Protein AF-A0A6N2CW99-F1 (afdb_monomer)

Foldseek 3Di:
DDDDDDDDDDDDDDDDDPDPDPDDQPPDDLLVLQLVLQVQWWFKAFLQPRHTDRSSRVSVLLVQFQEEEQADDPLALSSLSSLLSNLVSCVVNVFAAEEEEQLAAQVCQVLQQCLLCVVDDPVRSCVSRVNCQSRVYDCVSNVSNSVSQNDPRHGYGYQFQDPCLLVVCLVQNLVRDDPVSVVSADPDFDLDDDPLLVVQLVVVVVVDDADPDPVSNVSNSSSSSRSQSRGQLRNLVSVLVCCVPDPPRYGYYYYYHLSQQWDPDHNVNSNCVSPVPGRYATEHEDEDDDPVVVVVSSNPTDRRYMYTYTPDDPPVPPPDPPDDPDDD

pLDDT: mean 84.51, std 19.66, range [28.03, 98.88]

Mean predicted aligned error: 9.36 Å

Nearest PDB structures (foldseek):
  2g5g-assembly1_X-2  TM=7.867E-01  e=3.159E-13  Campylobacter jejuni subsp. jejuni NCTC 11168 = ATCC 700819
  6xcs-assembly2_B  TM=5.325E-01  e=4.615E-07  Klebsiella pneumoniae
  2qgm-assembly1_A  TM=4.729E-01  e=2.257E-07  Bacillus cereus ATCC 14579
  3b55-assembly1_A  TM=4.558E-01  e=5.751E-07  Bacillus cereus ATCC 14579
  2ebh-assembly1_X  TM=6.648E-01  e=3.070E-03  Pasteurella multocida

Structure (mmCIF, N/CA/C/O backbone):
data_AF-A0A6N2CW99-F1
#
_entry.id   AF-A0A6N2CW99-F1
#
loop_
_atom_site.group_PDB
_atom_site.id
_atom_site.type_symbol
_atom_site.label_atom_id
_atom_site.label_alt_id
_atom_site.label_comp_id
_atom_site.label_asym_id
_atom_site.label_entity_id
_atom_site.label_seq_id
_atom_site.pdbx_PDB_ins_code
_atom_site.Cartn_x
_atom_site.Cartn_y
_atom_site.Cartn_z
_atom_site.occupancy
_atom_site.B_iso_or_equiv
_atom_site.auth_seq_id
_atom_site.auth_comp_id
_atom_site.auth_asym_id
_atom_site.auth_atom_id
_atom_site.pdbx_PDB_model_num
ATOM 1 N N . MET A 1 1 ? -41.539 -66.692 3.960 1.00 36.72 1 MET A N 1
ATOM 2 C CA . MET A 1 1 ? -40.287 -66.020 3.549 1.00 36.72 1 MET A CA 1
ATOM 3 C C . MET A 1 1 ? -40.628 -64.598 3.137 1.00 36.72 1 MET A C 1
ATOM 5 O O . MET A 1 1 ? -41.473 -64.443 2.271 1.00 36.72 1 MET A O 1
ATOM 9 N N . ALA A 1 2 ? -39.984 -63.628 3.795 1.00 35.50 2 ALA A N 1
ATOM 10 C CA . ALA A 1 2 ? -39.899 -62.192 3.488 1.00 35.50 2 ALA A CA 1
ATOM 11 C C . ALA A 1 2 ? -41.191 -61.336 3.539 1.00 35.50 2 ALA A C 1
ATOM 13 O O . ALA A 1 2 ? -41.834 -61.084 2.526 1.00 35.50 2 ALA A O 1
ATOM 14 N N . LEU A 1 3 ? -41.493 -60.800 4.732 1.00 28.67 3 LEU A N 1
ATOM 15 C CA . LEU A 1 3 ? -42.144 -59.491 4.882 1.00 28.67 3 LEU A CA 1
ATOM 16 C C . LEU A 1 3 ? -41.108 -58.405 4.537 1.00 28.67 3 LEU A C 1
ATOM 18 O O . LEU A 1 3 ? -40.066 -58.346 5.188 1.00 28.67 3 LEU A O 1
ATOM 22 N N . PHE A 1 4 ? -41.396 -57.540 3.565 1.00 32.81 4 PHE A N 1
ATOM 23 C CA . PHE A 1 4 ? -40.652 -56.294 3.356 1.00 32.81 4 PHE A CA 1
ATOM 24 C C . PHE A 1 4 ? -41.374 -55.151 4.074 1.00 32.81 4 PHE A C 1
ATOM 26 O O . PHE A 1 4 ? -42.512 -54.816 3.750 1.00 32.81 4 PHE A O 1
ATOM 33 N N . ALA A 1 5 ? -40.706 -54.580 5.075 1.00 31.97 5 ALA A N 1
ATOM 34 C CA . ALA A 1 5 ? -41.122 -53.372 5.769 1.00 31.97 5 ALA A CA 1
ATOM 35 C C . ALA A 1 5 ? -40.804 -52.144 4.903 1.00 31.97 5 ALA A C 1
ATOM 37 O O . ALA A 1 5 ? -39.658 -51.937 4.506 1.00 31.97 5 ALA A O 1
ATOM 38 N N . VAL A 1 6 ? -41.816 -51.322 4.625 1.00 34.69 6 VAL A N 1
ATOM 39 C CA . VAL A 1 6 ? -41.649 -49.990 4.035 1.00 34.69 6 VAL A CA 1
ATOM 40 C C . VAL A 1 6 ? -41.460 -49.009 5.190 1.00 34.69 6 VAL A C 1
ATOM 42 O O . VAL A 1 6 ? -42.411 -48.682 5.896 1.00 34.69 6 VAL A O 1
ATOM 45 N N . ALA A 1 7 ? -40.219 -48.582 5.419 1.00 36.31 7 ALA A N 1
ATOM 46 C CA . ALA A 1 7 ? -39.900 -47.510 6.353 1.00 36.31 7 ALA A CA 1
ATOM 47 C C . ALA A 1 7 ? -40.143 -46.157 5.665 1.00 36.31 7 ALA A C 1
ATOM 49 O O . ALA A 1 7 ? -39.472 -45.819 4.691 1.00 36.31 7 ALA A O 1
ATOM 50 N N . GLY A 1 8 ? -41.121 -45.396 6.157 1.00 32.44 8 GLY A N 1
ATOM 51 C CA . GLY A 1 8 ? -41.336 -44.009 5.753 1.00 32.44 8 GLY A CA 1
ATOM 52 C C . GLY A 1 8 ? -40.271 -43.101 6.366 1.00 32.44 8 GLY A C 1
ATOM 53 O O . GLY A 1 8 ? -40.161 -43.018 7.588 1.00 32.44 8 GLY A O 1
ATOM 54 N N . LEU A 1 9 ? -39.495 -42.411 5.528 1.00 36.75 9 LEU A N 1
ATOM 55 C CA . LEU A 1 9 ? -38.676 -41.280 5.958 1.00 36.75 9 LEU A CA 1
ATOM 56 C C . LEU A 1 9 ? -39.591 -40.064 6.155 1.00 36.75 9 LEU A C 1
ATOM 58 O O . LEU A 1 9 ? -40.116 -39.509 5.191 1.00 36.75 9 LEU A O 1
ATOM 62 N N . ALA A 1 10 ? -39.767 -39.641 7.406 1.00 38.38 10 ALA A N 1
ATOM 63 C CA . ALA A 1 10 ? -40.295 -38.324 7.725 1.00 38.38 10 ALA A CA 1
ATOM 64 C C . ALA A 1 10 ? -39.179 -37.288 7.516 1.00 38.38 10 ALA A C 1
ATOM 66 O O . ALA A 1 10 ? -38.183 -37.281 8.240 1.00 38.38 10 ALA A O 1
ATOM 67 N N . ALA A 1 11 ? -39.333 -36.427 6.512 1.00 39.28 11 ALA A N 1
ATOM 68 C CA . ALA A 1 11 ? -38.487 -35.256 6.332 1.00 39.28 11 ALA A CA 1
ATOM 69 C C . ALA A 1 11 ? -38.830 -34.224 7.419 1.00 39.28 11 ALA A C 1
ATOM 71 O O . ALA A 1 11 ? -39.919 -33.653 7.424 1.00 39.28 11 ALA A O 1
ATOM 72 N N . SER A 1 12 ? -37.908 -34.012 8.359 1.00 39.47 12 SER A N 1
ATOM 73 C CA . SER A 1 12 ? -37.990 -32.924 9.333 1.00 39.47 12 SER A CA 1
ATOM 74 C C . SER A 1 12 ? -37.478 -31.642 8.676 1.00 39.47 12 SER A C 1
ATOM 76 O O . SER A 1 12 ? -36.294 -31.529 8.359 1.00 39.47 12 SER A O 1
ATOM 78 N N . CYS A 1 13 ? -38.374 -30.686 8.433 1.00 38.06 13 CYS A N 1
ATOM 79 C CA . CYS A 1 13 ? -38.017 -29.338 8.008 1.00 38.06 13 CYS A CA 1
ATOM 80 C C . CYS A 1 13 ? -37.380 -28.592 9.191 1.00 38.06 13 CYS A C 1
ATOM 82 O O . CYS A 1 13 ? -38.086 -28.078 10.056 1.00 38.06 13 CYS A O 1
ATOM 84 N N . ALA A 1 14 ? -36.049 -28.525 9.233 1.00 43.16 14 ALA A N 1
ATOM 85 C CA . ALA A 1 14 ? -35.347 -27.571 10.083 1.00 43.16 14 ALA A CA 1
ATOM 86 C C . ALA A 1 14 ? -35.555 -26.161 9.503 1.00 43.16 14 ALA A C 1
ATOM 88 O O . ALA A 1 14 ? -35.172 -25.889 8.366 1.00 43.16 14 ALA A O 1
ATOM 89 N N . GLY A 1 15 ? -36.226 -25.290 10.259 1.00 43.25 15 GLY A N 1
ATOM 90 C CA . GLY A 1 15 ? -36.412 -23.887 9.890 1.00 43.25 15 GLY A CA 1
ATOM 91 C C . GLY A 1 15 ? -35.080 -23.124 9.849 1.00 43.25 15 GLY A C 1
ATOM 92 O O . GLY A 1 15 ? -34.117 -23.545 10.493 1.00 43.25 15 GLY A O 1
ATOM 93 N N . PRO A 1 16 ? -35.008 -22.003 9.110 1.00 45.41 16 PRO A N 1
ATOM 94 C CA . PRO A 1 16 ? -33.804 -21.187 9.050 1.00 45.41 16 PRO A CA 1
ATOM 95 C C . PRO A 1 16 ? -33.490 -20.645 10.447 1.00 45.41 16 PRO A C 1
ATOM 97 O O . PRO A 1 16 ? -34.310 -19.961 11.063 1.00 45.41 16 PRO A O 1
ATOM 100 N N . GLY A 1 17 ? -32.305 -20.992 10.954 1.00 40.09 17 GLY A N 1
ATOM 101 C CA . GLY A 1 17 ? -31.768 -20.439 12.189 1.00 40.09 17 GLY A CA 1
ATOM 102 C C . GLY A 1 17 ? -31.706 -18.921 12.075 1.00 40.09 17 GLY A C 1
ATOM 103 O O . GLY A 1 17 ? -31.170 -18.388 11.105 1.00 40.09 17 GLY A O 1
ATOM 104 N N . ALA A 1 18 ? -32.302 -18.236 13.048 1.00 40.72 18 ALA A N 1
ATOM 105 C CA . ALA A 1 18 ? -32.226 -16.793 13.166 1.00 40.72 18 ALA A CA 1
ATOM 106 C C . ALA A 1 18 ? -30.749 -16.378 13.189 1.00 40.72 18 ALA A C 1
ATOM 108 O O . ALA A 1 18 ? -30.012 -16.751 14.101 1.00 40.72 18 ALA A O 1
ATOM 109 N N . ALA A 1 19 ? -30.325 -15.632 12.169 1.00 42.34 19 ALA A N 1
ATOM 110 C CA . ALA A 1 19 ? -29.042 -14.953 12.183 1.00 42.34 19 ALA A CA 1
ATOM 111 C C . ALA A 1 19 ? -28.995 -14.069 13.436 1.00 42.34 19 ALA A C 1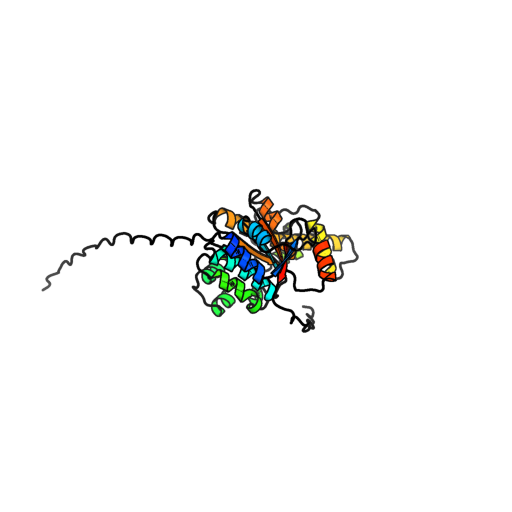
ATOM 113 O O . ALA A 1 19 ? -29.908 -13.272 13.673 1.00 42.34 19 ALA A O 1
ATOM 114 N N . ALA A 1 20 ? -27.966 -14.258 14.260 1.00 39.81 20 ALA A N 1
ATOM 115 C CA . ALA A 1 20 ? -27.720 -13.393 15.399 1.00 39.81 20 ALA A CA 1
ATOM 116 C C . ALA A 1 20 ? -27.600 -11.951 14.888 1.00 39.81 20 ALA A C 1
ATOM 118 O O . ALA A 1 20 ? -26.849 -11.677 13.952 1.00 39.81 20 ALA A O 1
ATOM 119 N N . ALA A 1 21 ? -28.384 -11.045 15.472 1.00 37.06 21 ALA A N 1
ATOM 120 C CA . ALA A 1 21 ? -28.262 -9.625 15.189 1.00 37.06 21 ALA A CA 1
ATOM 121 C C . ALA A 1 21 ? -26.823 -9.171 15.503 1.00 37.06 21 ALA A C 1
ATOM 123 O O . ALA A 1 21 ? -26.266 -9.628 16.507 1.00 37.06 21 ALA A O 1
ATOM 124 N N . PRO A 1 22 ? -26.216 -8.295 14.681 1.00 42.00 22 PRO A N 1
ATOM 125 C CA . PRO A 1 22 ? -24.881 -7.790 14.959 1.00 42.00 22 PR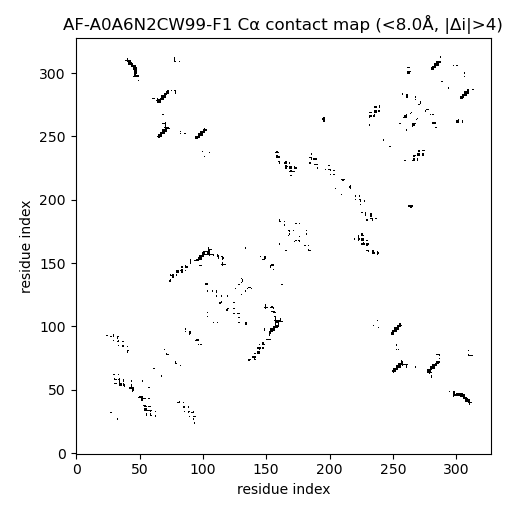O A CA 1
ATOM 126 C C . PRO A 1 22 ? -24.872 -7.108 16.329 1.00 42.00 22 PRO A C 1
ATOM 128 O O . PRO A 1 22 ? -25.801 -6.370 16.676 1.00 42.00 22 PRO A O 1
ATOM 131 N N . ALA A 1 23 ? -23.835 -7.396 17.116 1.00 40.78 23 ALA A N 1
ATOM 132 C CA . ALA A 1 23 ? -23.613 -6.754 18.400 1.00 40.78 23 ALA A CA 1
ATOM 133 C C . ALA A 1 23 ? -23.631 -5.228 18.215 1.00 40.78 23 ALA A C 1
ATOM 135 O O . ALA A 1 23 ? -23.030 -4.693 17.283 1.00 40.78 23 ALA A O 1
ATOM 136 N N . ALA A 1 24 ? -24.366 -4.532 19.082 1.00 39.09 24 ALA A N 1
ATOM 137 C CA . ALA A 1 24 ? -24.444 -3.082 19.054 1.00 39.09 24 ALA A CA 1
ATOM 138 C C . ALA A 1 24 ? -23.038 -2.483 19.223 1.00 39.09 24 ALA A C 1
ATOM 140 O O . ALA A 1 24 ? -22.365 -2.752 20.218 1.00 39.09 24 ALA A O 1
ATOM 141 N N . VAL A 1 25 ? -22.617 -1.676 18.245 1.00 48.78 25 VAL A N 1
ATOM 142 C CA . VAL A 1 25 ? -21.367 -0.909 18.283 1.00 48.78 25 VAL A CA 1
ATOM 143 C C . VAL A 1 25 ? -21.380 -0.030 19.542 1.00 48.78 25 VAL A C 1
ATOM 145 O O . VAL A 1 25 ? -22.356 0.704 19.741 1.00 48.78 25 VAL A O 1
ATOM 148 N N . PRO A 1 26 ? -20.352 -0.087 20.410 1.00 44.84 26 PRO A N 1
ATOM 149 C CA . PRO A 1 26 ? -20.250 0.816 21.545 1.00 44.84 26 PRO A CA 1
ATOM 150 C C . PRO A 1 26 ? -20.313 2.258 21.047 1.00 44.84 26 PRO A C 1
ATOM 152 O O . PRO A 1 26 ? -19.592 2.639 20.131 1.00 44.84 26 PRO A O 1
ATOM 155 N N . SER A 1 27 ? -21.163 3.075 21.659 1.00 42.91 27 SER A N 1
ATOM 156 C CA . SER A 1 27 ? -21.383 4.482 21.309 1.00 42.91 27 SER A CA 1
ATOM 157 C C . SER A 1 27 ? -20.208 5.411 21.671 1.00 42.91 27 SER A C 1
ATOM 159 O O . SER A 1 27 ? -20.431 6.572 22.014 1.00 42.91 27 SER A O 1
ATOM 161 N N . GLY A 1 28 ? -18.971 4.912 21.655 1.00 55.38 28 GLY A N 1
ATOM 162 C CA . GLY A 1 28 ? -17.771 5.744 21.682 1.00 55.38 28 GLY A CA 1
ATOM 163 C C . GLY A 1 28 ? -17.543 6.333 20.294 1.00 55.38 28 GLY A C 1
ATOM 164 O O . GLY A 1 28 ? -17.851 5.683 19.299 1.00 55.38 28 GLY A O 1
ATOM 165 N N . GLN A 1 29 ? -17.052 7.568 20.200 1.00 67.56 29 GLN A N 1
ATOM 166 C CA . GLN A 1 29 ? -16.709 8.138 18.898 1.00 67.56 29 GLN A CA 1
ATOM 167 C C . GLN A 1 29 ? -15.477 7.386 18.362 1.00 67.56 29 GLN A C 1
ATOM 169 O O . GLN A 1 29 ? -14.419 7.496 18.984 1.00 67.56 29 GLN A O 1
ATOM 174 N N . PRO A 1 30 ? -15.563 6.633 17.242 1.00 73.56 30 PRO A N 1
ATOM 175 C CA . PRO A 1 30 ? -14.432 5.866 16.698 1.00 73.56 30 PRO A CA 1
ATOM 176 C C . PRO A 1 30 ? -13.164 6.709 16.526 1.00 73.56 30 PRO A C 1
ATOM 178 O O . PRO A 1 30 ? -12.053 6.233 16.723 1.00 73.56 30 PRO A O 1
ATOM 181 N N . GLU A 1 31 ? -13.345 7.993 16.230 1.00 78.56 31 GLU A N 1
ATOM 182 C CA . GLU A 1 31 ? -12.287 8.989 16.079 1.00 78.56 31 GLU A CA 1
ATOM 183 C C . GLU A 1 31 ? -11.454 9.185 17.358 1.00 78.56 31 GLU A C 1
ATOM 185 O O . GLU A 1 31 ? -10.239 9.334 17.266 1.00 78.56 31 GLU A O 1
ATOM 190 N N . GLU A 1 32 ? -12.060 9.142 18.550 1.00 80.69 32 GLU A N 1
ATOM 191 C CA . GLU A 1 32 ? -11.337 9.292 19.823 1.00 80.69 32 GLU A CA 1
ATOM 192 C C . GLU A 1 32 ? -10.513 8.045 20.158 1.00 80.69 32 GLU A C 1
ATOM 194 O O . GLU A 1 32 ? -9.371 8.162 20.605 1.00 80.69 32 GLU A O 1
ATOM 199 N N . ALA A 1 33 ? -11.066 6.856 19.896 1.00 81.31 33 ALA A N 1
ATOM 200 C CA . ALA A 1 33 ? -10.350 5.593 20.068 1.00 81.31 33 ALA A CA 1
ATOM 201 C C . ALA A 1 33 ? -9.148 5.509 19.114 1.00 81.31 33 ALA A C 1
ATOM 203 O O . ALA A 1 33 ? -8.033 5.206 19.542 1.00 81.31 33 ALA A O 1
ATOM 204 N N . ILE A 1 34 ? -9.353 5.874 17.843 1.00 86.06 34 ILE A N 1
ATOM 205 C CA . ILE A 1 34 ? -8.281 5.938 16.846 1.00 86.06 34 ILE A CA 1
ATOM 206 C C . ILE A 1 34 ? -7.235 6.987 17.252 1.00 86.06 34 ILE A C 1
ATOM 208 O O . ILE A 1 34 ? -6.042 6.702 17.189 1.00 86.06 34 ILE A O 1
ATOM 212 N N . ALA A 1 35 ? -7.640 8.167 17.735 1.00 86.38 35 ALA A N 1
ATOM 213 C CA . ALA A 1 35 ? -6.713 9.206 18.197 1.00 86.38 35 ALA A CA 1
ATOM 214 C C . ALA A 1 35 ? -5.829 8.751 19.361 1.00 86.38 35 ALA A C 1
ATOM 216 O O . ALA A 1 35 ? -4.623 9.005 19.342 1.00 86.38 35 ALA A O 1
ATOM 217 N N . ALA A 1 36 ? -6.403 8.061 20.350 1.00 83.75 36 ALA A N 1
ATOM 218 C CA . ALA A 1 36 ? -5.643 7.518 21.471 1.00 83.75 36 ALA A CA 1
ATOM 219 C C . ALA A 1 36 ? -4.608 6.481 21.006 1.00 83.75 36 ALA A C 1
ATOM 221 O O . ALA A 1 36 ? -3.467 6.509 21.467 1.00 83.75 36 ALA A O 1
ATOM 222 N N . ALA A 1 37 ? -4.979 5.615 20.057 1.00 86.00 37 ALA A N 1
ATOM 223 C CA . ALA A 1 37 ? -4.046 4.667 19.459 1.00 86.00 37 ALA A CA 1
ATOM 224 C C . ALA A 1 37 ? -2.913 5.391 18.713 1.00 86.00 37 ALA A C 1
ATOM 226 O O . ALA A 1 37 ? -1.745 5.084 18.940 1.00 86.00 37 ALA A O 1
ATOM 227 N N . MET A 1 38 ? -3.230 6.396 17.885 1.00 87.94 38 MET A N 1
ATOM 228 C CA . MET A 1 38 ? -2.228 7.124 17.094 1.00 87.94 38 MET A CA 1
ATOM 229 C C . MET A 1 38 ? -1.152 7.779 17.967 1.00 87.94 38 MET A C 1
ATOM 231 O O . MET A 1 38 ? 0.027 7.690 17.627 1.00 87.94 38 MET A O 1
ATOM 235 N N . ASP A 1 39 ? -1.514 8.377 19.109 1.00 86.69 39 ASP A N 1
ATOM 236 C CA . ASP A 1 39 ? -0.524 8.992 20.008 1.00 86.69 39 ASP A CA 1
ATOM 237 C C . ASP A 1 39 ? 0.502 7.975 20.536 1.00 86.69 39 ASP A C 1
ATOM 239 O O . ASP A 1 39 ? 1.673 8.302 20.713 1.00 86.69 39 ASP A O 1
ATOM 243 N N . GLY A 1 40 ? 0.097 6.721 20.749 1.00 86.56 40 GLY A N 1
ATOM 244 C CA . GLY A 1 40 ? 0.998 5.665 21.212 1.00 86.56 40 GLY A CA 1
ATOM 245 C C . GLY A 1 40 ? 1.960 5.144 20.140 1.00 86.56 40 GLY A C 1
ATOM 246 O O . GLY A 1 40 ? 3.049 4.679 20.477 1.00 86.56 40 GLY A O 1
ATOM 247 N N . LEU A 1 41 ? 1.585 5.226 18.861 1.00 89.38 41 LEU A N 1
ATOM 248 C CA . LEU A 1 41 ? 2.315 4.572 17.769 1.00 89.38 41 LEU A CA 1
ATOM 249 C C . LEU A 1 41 ? 3.530 5.369 17.298 1.00 89.38 41 LEU A C 1
ATOM 251 O O . LEU A 1 41 ? 4.606 4.802 17.093 1.00 89.38 41 LEU A O 1
ATOM 255 N N . ALA A 1 42 ? 3.366 6.676 17.104 1.00 91.62 42 ALA A N 1
ATOM 256 C CA . ALA A 1 42 ? 4.360 7.488 16.419 1.00 91.62 42 ALA A CA 1
ATOM 257 C C . ALA A 1 42 ? 4.286 8.974 16.783 1.00 91.62 42 ALA A C 1
ATOM 259 O O . ALA A 1 42 ? 3.321 9.475 17.359 1.00 91.62 42 ALA A O 1
ATOM 260 N N . GLU A 1 43 ? 5.345 9.694 16.440 1.00 92.19 43 GLU A N 1
ATOM 261 C CA . GLU A 1 43 ? 5.279 11.134 16.220 1.00 92.19 43 GLU A CA 1
ATOM 262 C C . GLU A 1 43 ? 4.897 11.383 14.759 1.00 92.19 43 GLU A C 1
ATOM 264 O O . GLU A 1 43 ? 5.441 10.749 13.853 1.00 92.19 43 GLU A O 1
ATOM 269 N N . PHE A 1 44 ? 3.970 12.311 14.525 1.00 92.44 44 PHE A N 1
ATOM 270 C CA . PHE A 1 44 ? 3.510 12.655 13.185 1.00 92.44 44 PHE A CA 1
ATOM 271 C C . PHE A 1 44 ? 3.867 14.093 12.843 1.00 92.44 44 PHE A C 1
ATOM 273 O O . PHE A 1 44 ? 3.748 14.998 13.671 1.00 92.44 44 PHE A O 1
ATOM 280 N N . VAL A 1 45 ? 4.281 14.307 11.602 1.00 91.56 45 VAL A N 1
ATOM 281 C CA . VAL A 1 45 ? 4.743 15.594 11.090 1.00 91.56 45 VAL A CA 1
ATOM 282 C C . VAL A 1 45 ? 4.097 15.845 9.731 1.00 91.56 45 VAL A C 1
ATOM 284 O O . VAL A 1 45 ? 3.992 14.941 8.908 1.00 91.56 45 VAL A O 1
ATOM 287 N N . ALA A 1 46 ? 3.641 17.067 9.472 1.00 90.00 46 ALA A N 1
ATOM 288 C CA . ALA A 1 46 ? 3.172 17.450 8.146 1.00 90.00 46 ALA A CA 1
ATOM 289 C C . ALA A 1 46 ? 4.362 17.551 7.183 1.00 90.00 46 ALA A C 1
ATOM 291 O O . ALA A 1 46 ? 5.295 18.307 7.453 1.00 90.00 46 ALA A O 1
ATOM 292 N N . GLY A 1 47 ? 4.315 16.831 6.058 1.00 81.69 47 GLY A N 1
ATOM 293 C CA . GLY A 1 47 ? 5.416 16.775 5.093 1.00 81.69 47 GLY A CA 1
ATOM 294 C C . GLY A 1 47 ? 5.841 18.149 4.568 1.00 81.69 47 GLY A C 1
ATOM 295 O O . GLY A 1 47 ? 7.018 18.460 4.566 1.00 81.69 47 GLY A O 1
ATOM 296 N N . GLU A 1 48 ? 4.895 19.018 4.216 1.00 75.81 48 GLU A N 1
ATOM 297 C CA . GLU A 1 48 ? 5.207 20.328 3.619 1.00 75.81 48 GLU A CA 1
ATOM 298 C C . GLU A 1 48 ? 5.823 21.336 4.600 1.00 75.81 48 GLU A C 1
ATOM 300 O O . GLU A 1 48 ? 6.692 22.124 4.233 1.00 75.81 48 GLU A O 1
ATOM 305 N N . SER A 1 49 ? 5.352 21.352 5.849 1.00 81.50 49 SER A N 1
ATOM 306 C CA . SER A 1 49 ? 5.702 22.402 6.813 1.00 81.50 49 SER A CA 1
ATOM 307 C C . SER A 1 49 ? 6.667 21.947 7.900 1.00 81.50 49 SER A C 1
ATOM 309 O O . SER A 1 49 ? 7.204 22.783 8.626 1.00 81.50 49 SER A O 1
ATOM 311 N N . GLY A 1 50 ? 6.847 20.637 8.077 1.00 82.56 50 GLY A N 1
ATOM 312 C CA . GLY A 1 50 ? 7.570 20.087 9.219 1.00 82.56 50 GLY A CA 1
ATOM 313 C C . GLY A 1 50 ? 6.880 20.313 10.561 1.00 82.56 50 GLY A C 1
ATOM 314 O O . GLY A 1 50 ? 7.475 20.049 11.604 1.00 82.56 50 GLY A O 1
ATOM 315 N N . ALA A 1 51 ? 5.639 20.805 10.562 1.00 88.44 51 ALA A N 1
ATOM 316 C CA . ALA A 1 51 ? 4.894 21.024 11.788 1.00 88.44 51 ALA A CA 1
ATOM 317 C C . ALA A 1 51 ? 4.477 19.683 12.398 1.00 88.44 51 ALA A C 1
ATOM 319 O O . ALA A 1 51 ? 3.912 18.830 11.710 1.00 88.44 51 ALA A O 1
ATOM 320 N N . THR A 1 52 ? 4.711 19.517 13.698 1.00 91.12 52 THR A N 1
ATOM 321 C CA . THR A 1 52 ? 4.158 18.396 14.460 1.00 91.12 52 THR A CA 1
ATOM 322 C C . THR A 1 52 ? 2.636 18.404 14.358 1.00 91.12 52 THR A C 1
ATOM 324 O O . THR A 1 52 ? 1.995 19.436 14.561 1.00 91.12 52 THR A O 1
ATOM 327 N N . LEU A 1 53 ? 2.062 17.246 14.051 1.00 91.56 53 LEU A N 1
ATOM 328 C CA . LEU A 1 53 ? 0.624 17.027 14.011 1.00 91.56 53 LEU A CA 1
ATOM 329 C C . LEU A 1 53 ? 0.171 16.386 15.321 1.00 91.56 53 LEU A C 1
ATOM 331 O O . LEU A 1 53 ? 0.795 15.442 15.809 1.00 91.56 53 LEU A O 1
ATOM 335 N N . GLY A 1 54 ? -0.930 16.883 15.886 1.00 91.06 54 GLY A N 1
ATOM 336 C CA . GLY A 1 54 ? -1.555 16.236 17.033 1.00 91.06 54 GLY A CA 1
ATOM 337 C C . GLY A 1 54 ? -2.164 14.893 16.631 1.00 91.06 54 GLY A C 1
ATOM 338 O O . GLY A 1 54 ? -2.703 14.752 15.533 1.00 91.06 54 GLY A O 1
ATOM 339 N N . ALA A 1 55 ? -2.143 13.911 17.534 1.00 87.25 55 ALA A N 1
ATOM 340 C CA . ALA A 1 55 ? -2.716 12.586 17.276 1.00 87.25 55 ALA A CA 1
ATOM 341 C C . ALA A 1 55 ? -4.198 12.642 16.857 1.00 87.25 55 ALA A C 1
ATOM 343 O O . ALA A 1 55 ? -4.631 11.877 15.999 1.00 87.25 55 ALA A O 1
ATOM 344 N N . ARG A 1 56 ? -4.958 13.603 17.402 1.00 87.81 56 ARG A N 1
ATOM 345 C CA . ARG A 1 56 ? -6.348 13.863 17.005 1.00 87.81 56 ARG A CA 1
ATOM 346 C C . ARG A 1 56 ? -6.466 14.317 15.549 1.00 87.81 56 ARG A C 1
ATOM 348 O O . ARG A 1 56 ? -7.297 13.782 14.827 1.00 87.81 56 ARG A O 1
ATOM 355 N N . ASP A 1 57 ? -5.617 15.241 15.103 1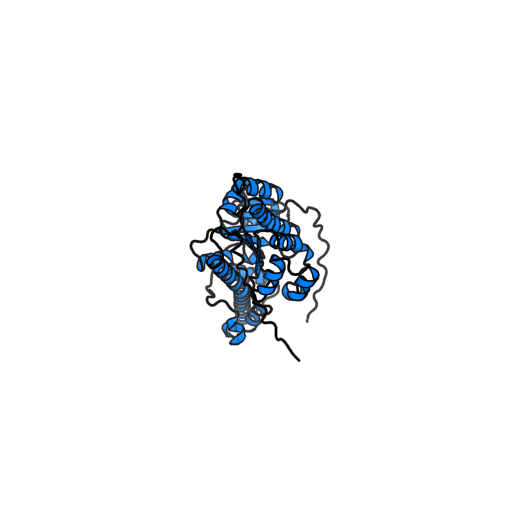.00 90.06 57 ASP A N 1
ATOM 356 C CA . ASP A 1 57 ? -5.644 15.736 13.719 1.00 90.06 57 ASP A CA 1
ATOM 357 C C . ASP A 1 57 ? -5.337 14.612 12.724 1.00 90.06 57 ASP A C 1
ATOM 359 O O . ASP A 1 57 ? -5.947 14.520 11.657 1.00 90.06 57 ASP A O 1
ATOM 363 N N . VAL A 1 58 ? -4.392 13.737 13.078 1.00 91.62 58 VAL A N 1
ATOM 364 C CA . VAL A 1 58 ? -4.036 12.561 12.276 1.00 91.62 58 VAL A CA 1
ATOM 365 C C . VAL A 1 58 ? -5.193 11.566 12.244 1.00 91.62 58 VAL A C 1
ATOM 367 O O . VAL A 1 58 ? -5.586 11.124 11.164 1.00 91.62 58 VAL A O 1
ATOM 370 N N . ALA A 1 59 ? -5.791 11.266 13.397 1.00 90.69 59 ALA A N 1
ATOM 371 C CA . ALA A 1 59 ? -6.927 10.358 13.494 1.00 90.69 59 ALA A CA 1
ATOM 372 C C . ALA A 1 59 ? -8.155 10.852 12.725 1.00 90.69 59 ALA A C 1
ATOM 374 O O . ALA A 1 59 ? -8.788 10.056 12.041 1.00 90.69 59 ALA A O 1
ATOM 375 N N . GLU A 1 60 ? -8.463 12.151 12.750 1.00 89.75 60 GLU A N 1
ATOM 376 C CA . GLU A 1 60 ? -9.565 12.718 11.962 1.00 89.75 60 GLU A CA 1
ATOM 377 C C . GLU A 1 60 ? -9.335 12.556 10.449 1.00 89.75 60 GLU A C 1
ATOM 379 O O . GLU A 1 60 ? -10.273 12.261 9.703 1.00 89.75 60 GLU A O 1
ATOM 384 N N . ARG A 1 61 ? -8.089 12.702 9.974 1.00 92.12 61 ARG A N 1
ATOM 385 C CA . ARG A 1 61 ? -7.739 12.470 8.559 1.00 92.12 61 ARG A CA 1
ATOM 386 C C . ARG A 1 61 ? -7.856 10.992 8.189 1.00 92.12 61 ARG A C 1
ATOM 388 O O . ARG A 1 61 ? -8.474 10.668 7.176 1.00 92.12 61 ARG A O 1
ATOM 395 N N . ILE A 1 62 ? -7.312 10.110 9.027 1.00 92.88 62 ILE A N 1
ATOM 396 C CA . ILE A 1 62 ? -7.370 8.651 8.860 1.00 92.88 62 ILE A CA 1
ATOM 397 C C . ILE A 1 62 ? -8.821 8.152 8.868 1.00 92.88 62 ILE A C 1
ATOM 399 O O . ILE A 1 62 ? -9.220 7.418 7.969 1.00 92.88 62 ILE A O 1
ATOM 403 N N . ALA A 1 63 ? -9.640 8.591 9.825 1.00 89.75 63 ALA A N 1
ATOM 404 C CA . ALA A 1 63 ? -11.026 8.148 9.978 1.00 89.75 63 ALA A CA 1
ATOM 405 C C . ALA A 1 63 ? -11.933 8.581 8.812 1.00 89.75 63 ALA A C 1
ATOM 407 O O . ALA A 1 63 ? -12.901 7.890 8.478 1.00 89.75 63 ALA A O 1
ATOM 408 N N . ARG A 1 64 ? -11.629 9.713 8.165 1.00 91.19 64 ARG A N 1
ATOM 409 C CA . ARG A 1 64 ? -12.350 10.177 6.969 1.00 91.19 64 ARG A CA 1
ATOM 410 C C . ARG A 1 64 ? -11.907 9.433 5.711 1.00 91.19 64 ARG A C 1
ATOM 412 O O . ARG A 1 64 ? -12.754 9.095 4.884 1.00 91.19 64 ARG A O 1
ATOM 419 N N . ALA A 1 65 ? -10.622 9.100 5.599 1.00 95.56 65 ALA A N 1
ATOM 420 C CA . ALA A 1 65 ? -10.067 8.415 4.439 1.00 95.56 65 ALA A CA 1
ATOM 421 C C . ALA A 1 65 ? -10.635 7.000 4.259 1.00 95.56 65 ALA A C 1
ATOM 423 O O . ALA A 1 65 ? -10.766 6.213 5.194 1.00 95.56 65 ALA A O 1
ATOM 424 N N . ARG A 1 66 ? -10.983 6.661 3.020 1.00 97.44 66 ARG A N 1
ATOM 425 C CA . ARG A 1 66 ? -11.384 5.312 2.615 1.00 97.44 66 ARG A CA 1
ATOM 426 C C . ARG A 1 66 ? -10.167 4.410 2.395 1.00 97.44 66 ARG A C 1
ATOM 428 O O . ARG A 1 66 ? -10.248 3.222 2.699 1.00 97.44 66 ARG A O 1
ATOM 435 N N . VAL A 1 67 ? -9.068 4.986 1.903 1.00 98.62 67 VAL A N 1
ATOM 436 C CA . VAL A 1 67 ? -7.779 4.310 1.707 1.00 98.62 67 VAL A CA 1
ATOM 437 C C . VAL A 1 67 ? -6.697 5.037 2.499 1.00 98.62 67 VAL A C 1
ATOM 439 O O . VAL A 1 67 ? -6.526 6.250 2.370 1.00 98.62 67 VAL A O 1
ATOM 442 N N . ILE A 1 68 ? -5.976 4.294 3.328 1.00 98.25 68 ILE A N 1
ATOM 443 C CA . ILE A 1 68 ? -4.890 4.778 4.170 1.00 98.25 68 ILE A CA 1
ATOM 444 C C . ILE A 1 68 ? -3.613 4.132 3.649 1.00 98.25 68 ILE A C 1
ATOM 446 O O . ILE A 1 68 ? -3.384 2.949 3.881 1.00 98.25 68 ILE A O 1
ATOM 450 N N . HIS A 1 69 ? -2.796 4.895 2.929 1.00 98.38 69 HIS A N 1
ATOM 451 C CA . HIS A 1 69 ? -1.509 4.416 2.433 1.00 98.38 69 HIS A CA 1
ATOM 452 C C . HIS A 1 69 ? -0.448 4.633 3.495 1.00 98.38 69 HIS A C 1
ATOM 454 O O . HIS A 1 69 ? -0.219 5.771 3.898 1.00 98.38 69 HIS A O 1
ATOM 460 N N . VAL A 1 70 ? 0.186 3.558 3.947 1.00 97.81 70 VAL A N 1
ATOM 461 C CA . VAL A 1 70 ? 1.225 3.583 4.973 1.00 97.81 70 VAL A CA 1
ATOM 462 C C . VAL A 1 70 ? 2.528 3.087 4.355 1.00 97.81 70 VAL A C 1
ATOM 464 O O . VAL A 1 70 ? 2.806 1.887 4.326 1.00 97.81 70 VAL A O 1
ATOM 467 N N . GLY A 1 71 ? 3.295 4.043 3.836 1.00 96.38 71 GLY A N 1
ATOM 468 C CA . GLY A 1 71 ? 4.607 3.857 3.235 1.00 96.38 71 GLY A CA 1
ATOM 469 C C . GLY A 1 71 ? 5.624 3.356 4.254 1.00 96.38 71 GLY A C 1
ATOM 470 O O . GLY A 1 71 ? 5.729 3.937 5.334 1.00 96.38 71 GLY A O 1
ATOM 471 N N . GLU A 1 72 ? 6.381 2.318 3.914 1.00 93.44 72 GLU A N 1
ATOM 472 C CA . GLU A 1 72 ? 7.361 1.707 4.813 1.00 93.44 72 GLU A CA 1
ATOM 473 C C . GLU A 1 72 ? 8.763 1.556 4.218 1.00 93.44 72 GLU A C 1
ATOM 475 O O . GLU A 1 72 ? 8.977 1.671 3.013 1.00 93.44 72 GLU A O 1
ATOM 480 N N . LEU A 1 73 ? 9.741 1.352 5.099 1.00 91.12 73 LEU A N 1
ATOM 481 C CA . LEU A 1 73 ? 11.069 0.897 4.718 1.00 91.12 73 LEU A CA 1
ATOM 482 C C . LEU A 1 73 ? 11.149 -0.595 5.045 1.00 91.12 73 LEU A C 1
ATOM 484 O O . LEU A 1 73 ? 10.960 -0.979 6.202 1.00 91.12 73 LEU A O 1
ATOM 488 N N . HIS A 1 74 ? 11.444 -1.411 4.034 1.00 91.69 74 HIS A N 1
ATOM 489 C CA . HIS A 1 74 ? 11.327 -2.861 4.143 1.00 91.69 74 HIS A CA 1
ATOM 490 C C . HIS A 1 74 ? 12.156 -3.440 5.287 1.00 91.69 74 HIS A C 1
ATOM 492 O O . HIS A 1 74 ? 13.356 -3.192 5.410 1.00 91.69 74 HIS A O 1
ATOM 498 N N . GLY A 1 75 ? 11.517 -4.288 6.094 1.00 87.69 75 GLY A N 1
ATOM 499 C CA . GLY A 1 75 ? 12.174 -5.036 7.163 1.00 87.69 75 GLY A CA 1
ATOM 500 C C . GLY A 1 75 ? 12.344 -4.263 8.471 1.00 87.69 75 GLY A C 1
ATOM 501 O O . GLY A 1 75 ? 13.032 -4.766 9.357 1.00 87.69 75 GLY A O 1
ATOM 502 N N . HIS A 1 76 ? 11.706 -3.098 8.616 1.00 90.44 76 HIS A N 1
ATOM 503 C CA . HIS A 1 76 ? 11.708 -2.311 9.850 1.00 90.44 76 HIS A CA 1
ATOM 504 C C . HIS A 1 76 ? 10.500 -2.651 10.739 1.00 90.44 76 HIS A C 1
ATOM 506 O O . HIS A 1 76 ? 9.396 -2.146 10.504 1.00 90.44 76 HIS A O 1
ATOM 512 N N . PRO A 1 77 ? 10.664 -3.496 11.777 1.00 91.12 77 PRO A N 1
ATOM 513 C CA . PRO A 1 77 ? 9.549 -3.957 12.605 1.00 91.12 77 PRO A CA 1
ATOM 514 C C . PRO A 1 77 ? 8.796 -2.814 13.297 1.00 91.12 77 PRO A C 1
ATOM 516 O O . PRO A 1 77 ? 7.583 -2.898 13.478 1.00 91.12 77 PRO A O 1
ATOM 519 N N . GLU A 1 78 ? 9.479 -1.729 13.658 1.00 91.75 78 GLU A N 1
ATOM 520 C CA . GLU A 1 78 ? 8.877 -0.540 14.261 1.00 91.75 78 GLU A CA 1
ATOM 521 C C . GLU A 1 78 ? 7.909 0.179 13.313 1.00 91.75 78 GLU A C 1
ATOM 523 O O . GLU A 1 78 ? 6.891 0.707 13.760 1.00 91.75 78 GLU A O 1
ATOM 528 N N . ILE A 1 79 ? 8.175 0.155 12.005 1.00 93.81 79 ILE A N 1
ATOM 529 C CA . ILE A 1 79 ? 7.281 0.724 10.995 1.00 93.81 79 ILE A CA 1
ATOM 530 C C . ILE A 1 79 ? 6.071 -0.192 10.790 1.00 93.81 79 ILE A C 1
ATOM 532 O O . ILE A 1 79 ? 4.929 0.272 10.797 1.00 93.81 79 ILE A O 1
ATOM 536 N N . HIS A 1 80 ? 6.293 -1.502 10.684 1.00 94.62 80 HIS A N 1
ATOM 537 C CA . HIS A 1 80 ? 5.196 -2.465 10.563 1.00 94.62 80 HIS A CA 1
ATOM 538 C C . HIS A 1 80 ? 4.311 -2.507 11.817 1.00 94.62 80 HIS A C 1
ATOM 540 O O . HIS A 1 80 ? 3.112 -2.762 11.720 1.00 94.62 80 HIS A O 1
ATOM 546 N N . ALA A 1 81 ? 4.853 -2.193 12.998 1.00 93.75 81 ALA A N 1
ATOM 547 C CA . ALA A 1 81 ? 4.066 -1.999 14.212 1.00 93.75 81 ALA A CA 1
ATOM 548 C C . ALA A 1 81 ? 3.126 -0.783 14.119 1.00 93.75 81 ALA A C 1
ATOM 550 O O . ALA A 1 81 ? 2.005 -0.856 14.617 1.00 93.75 81 ALA A O 1
ATOM 551 N N . VAL A 1 82 ? 3.526 0.303 13.444 1.00 95.00 82 VAL A N 1
ATOM 552 C CA . VAL A 1 82 ? 2.617 1.427 13.152 1.00 95.00 82 VAL A CA 1
ATOM 553 C C . VAL A 1 82 ? 1.509 0.990 12.193 1.00 95.00 82 VAL A C 1
ATOM 555 O O . VAL A 1 82 ? 0.343 1.279 12.451 1.00 95.00 82 VAL A O 1
ATOM 558 N N . GLN A 1 83 ? 1.845 0.258 11.125 1.00 97.00 83 GLN A N 1
ATOM 559 C CA . GLN A 1 83 ? 0.852 -0.282 10.184 1.00 97.00 83 GLN A CA 1
ATOM 560 C C . GLN A 1 83 ? -0.174 -1.171 10.902 1.00 97.00 83 GLN A C 1
ATOM 562 O O . GLN A 1 83 ? -1.378 -0.951 10.769 1.00 97.00 83 GLN A O 1
ATOM 567 N N . ALA A 1 84 ? 0.297 -2.122 11.714 1.00 97.25 84 ALA A N 1
ATOM 568 C CA . ALA A 1 84 ? -0.550 -2.985 12.534 1.00 97.25 84 ALA A CA 1
ATOM 569 C C . ALA A 1 84 ? -1.401 -2.173 13.520 1.00 97.25 84 ALA A C 1
ATOM 571 O O . ALA A 1 84 ? -2.603 -2.389 13.617 1.00 97.25 84 ALA A O 1
ATOM 572 N N . GLY A 1 85 ? -0.811 -1.174 14.181 1.00 95.75 85 GLY A N 1
ATOM 573 C CA . GLY A 1 85 ? -1.515 -0.306 15.120 1.00 95.75 85 GLY A CA 1
ATOM 574 C C . GLY A 1 85 ? -2.634 0.523 14.486 1.00 95.75 85 GLY A C 1
ATOM 575 O O . GLY A 1 85 ? -3.672 0.718 15.112 1.00 95.75 85 GLY A O 1
ATOM 576 N N . ILE A 1 86 ? -2.467 0.984 13.242 1.00 96.50 86 ILE A N 1
ATOM 577 C CA . ILE A 1 86 ? -3.537 1.659 12.488 1.00 96.50 86 ILE A CA 1
ATOM 578 C C . ILE A 1 86 ? -4.681 0.686 12.189 1.00 96.50 86 ILE A C 1
ATOM 580 O O . ILE A 1 86 ? -5.846 1.043 12.372 1.00 96.50 86 ILE A O 1
ATOM 584 N N . VAL A 1 87 ? -4.363 -0.538 11.755 1.00 98.00 87 VAL A N 1
ATOM 585 C CA . VAL A 1 87 ? -5.365 -1.592 11.528 1.00 98.00 87 VAL A CA 1
ATOM 586 C C . VAL A 1 87 ? -6.110 -1.894 12.828 1.00 98.00 87 VAL A C 1
ATOM 588 O O . VAL A 1 87 ? -7.338 -1.841 12.864 1.00 98.00 87 VAL A O 1
ATOM 591 N N . ASP A 1 88 ? -5.373 -2.138 13.907 1.00 96.62 88 ASP A N 1
ATOM 592 C CA . ASP A 1 88 ? -5.924 -2.474 15.213 1.00 96.62 88 ASP A CA 1
ATOM 593 C C . ASP A 1 88 ? -6.816 -1.359 15.764 1.00 96.62 88 ASP A C 1
ATOM 595 O O . ASP A 1 88 ? -7.894 -1.652 16.271 1.00 96.62 88 ASP A O 1
ATOM 599 N N . ALA A 1 89 ? -6.433 -0.092 15.585 1.00 95.06 89 ALA A N 1
ATOM 600 C CA . ALA A 1 89 ? -7.225 1.059 16.010 1.00 95.06 89 ALA A CA 1
ATOM 601 C C . ALA A 1 89 ? -8.609 1.116 15.343 1.00 95.06 89 ALA A C 1
ATOM 603 O O . ALA A 1 89 ? -9.601 1.442 15.997 1.00 95.06 89 ALA A O 1
ATOM 604 N N . PHE A 1 90 ? -8.699 0.793 14.049 1.00 95.81 90 PHE A N 1
ATOM 605 C CA . PHE A 1 90 ? -9.987 0.701 13.361 1.00 95.81 90 PHE A CA 1
ATOM 606 C C . PHE A 1 90 ? -10.819 -0.477 13.872 1.00 95.81 90 PHE A C 1
ATOM 608 O O . PHE A 1 90 ? -12.005 -0.304 14.160 1.00 95.81 90 PHE A O 1
ATOM 615 N N . LEU A 1 91 ? -10.201 -1.650 14.018 1.00 96.00 91 LEU A N 1
ATOM 616 C CA . LEU A 1 91 ? -10.887 -2.862 14.469 1.00 96.00 91 LEU A CA 1
ATOM 617 C C . LEU A 1 91 ? -11.400 -2.726 15.909 1.00 96.00 91 LEU A C 1
ATOM 619 O O . LEU A 1 91 ? -12.542 -3.087 16.189 1.00 96.00 91 LEU A O 1
ATOM 623 N N . ASP A 1 92 ? -10.604 -2.136 16.804 1.00 94.38 92 ASP A N 1
ATOM 624 C CA . ASP A 1 92 ? -10.988 -1.831 18.190 1.00 94.38 92 ASP A CA 1
ATOM 625 C C . ASP A 1 92 ? -12.154 -0.834 18.254 1.00 94.38 92 ASP A C 1
ATOM 627 O O . ASP A 1 92 ? -12.992 -0.896 19.155 1.00 94.38 92 ASP A O 1
ATOM 631 N N . ALA A 1 93 ? -12.248 0.058 17.265 1.00 92.62 93 ALA A N 1
ATOM 632 C CA . ALA A 1 93 ? -13.362 0.981 17.097 1.00 92.62 93 ALA A CA 1
ATOM 633 C C . ALA A 1 93 ? -14.577 0.364 16.367 1.00 92.62 93 ALA A C 1
ATOM 635 O O . ALA A 1 93 ? -15.543 1.071 16.071 1.00 92.62 93 ALA A O 1
ATOM 636 N N . GLY A 1 94 ? -14.548 -0.940 16.062 1.00 93.88 94 GLY A N 1
ATOM 637 C CA . GLY A 1 94 ? -15.626 -1.653 15.372 1.00 93.88 94 GLY A CA 1
ATOM 638 C C . GLY A 1 94 ? -15.754 -1.312 13.884 1.00 93.88 94 GLY A C 1
ATOM 639 O O . GLY A 1 94 ? -16.816 -1.518 13.294 1.00 93.88 94 GLY A O 1
ATOM 640 N N . VAL A 1 95 ? -14.701 -0.766 13.272 1.00 95.25 95 VAL A N 1
ATOM 641 C CA . VAL A 1 95 ? -14.650 -0.433 11.846 1.00 95.25 95 VAL A CA 1
ATOM 642 C C . VAL A 1 95 ? -13.921 -1.558 11.103 1.00 95.25 95 VAL A C 1
ATOM 644 O O . VAL A 1 95 ? -12.740 -1.774 11.362 1.00 95.25 95 VAL A O 1
ATOM 647 N N . PRO A 1 96 ? -14.577 -2.267 10.165 1.00 97.38 96 PRO A N 1
ATOM 648 C CA . PRO A 1 96 ? -13.925 -3.318 9.388 1.00 97.38 96 PRO A CA 1
ATOM 649 C C . PRO A 1 96 ? -12.769 -2.787 8.533 1.00 97.38 96 PRO A C 1
ATOM 651 O O . PRO A 1 96 ? -12.851 -1.674 7.997 1.00 97.38 96 PRO A O 1
ATOM 654 N N . VAL A 1 97 ? -11.731 -3.606 8.348 1.00 98.50 97 VAL A N 1
ATOM 655 C CA . VAL A 1 97 ? -10.509 -3.231 7.621 1.00 98.50 97 VAL A CA 1
ATOM 656 C C . VAL A 1 97 ? -10.106 -4.303 6.615 1.00 98.50 97 VAL A C 1
ATOM 658 O O . VAL A 1 97 ? -10.010 -5.475 6.948 1.00 98.50 97 VAL A O 1
ATOM 661 N N . ALA A 1 98 ? -9.778 -3.894 5.397 1.00 98.81 98 ALA A N 1
ATOM 662 C CA . ALA A 1 98 ? -9.003 -4.697 4.469 1.00 98.81 98 ALA A CA 1
ATOM 663 C C . ALA A 1 98 ? -7.535 -4.255 4.524 1.00 98.81 98 ALA A C 1
ATOM 665 O O . ALA A 1 98 ? -7.205 -3.107 4.221 1.00 98.81 98 ALA A O 1
ATOM 666 N N . VAL A 1 99 ? -6.653 -5.160 4.935 1.00 98.88 99 VAL A N 1
ATOM 667 C CA . VAL A 1 99 ? -5.206 -4.947 4.992 1.00 98.88 99 VAL A CA 1
ATOM 668 C C . VAL A 1 99 ? -4.627 -5.310 3.632 1.00 98.88 99 VAL A C 1
ATOM 670 O O . VAL A 1 99 ? -4.582 -6.481 3.278 1.00 98.88 99 VAL A O 1
ATOM 673 N N . ALA A 1 100 ? -4.221 -4.323 2.847 1.00 98.88 100 ALA A N 1
ATOM 674 C CA . ALA A 1 100 ? -3.662 -4.519 1.517 1.00 98.88 100 ALA A CA 1
ATOM 675 C C . ALA A 1 100 ? -2.135 -4.490 1.572 1.00 98.88 100 ALA A C 1
ATOM 677 O O . ALA A 1 100 ? -1.560 -3.520 2.058 1.00 98.88 100 ALA A O 1
ATOM 678 N N . VAL A 1 101 ? -1.476 -5.548 1.099 1.00 98.81 101 VAL A N 1
ATOM 679 C CA . VAL A 1 101 ? -0.031 -5.732 1.282 1.00 98.81 101 VAL A CA 1
ATOM 680 C C . VAL A 1 101 ? 0.717 -5.878 -0.037 1.00 98.81 101 VAL A C 1
ATOM 682 O O . VAL A 1 101 ? 0.411 -6.751 -0.851 1.00 98.81 101 VAL A O 1
ATOM 685 N N . GLU A 1 102 ? 1.754 -5.062 -0.223 1.00 98.50 102 GLU A N 1
ATOM 686 C CA . GLU A 1 102 ? 2.700 -5.195 -1.339 1.00 98.50 102 GLU A CA 1
ATOM 687 C C . GLU A 1 102 ? 3.425 -6.553 -1.325 1.00 98.50 102 GLU A C 1
ATOM 689 O O . GLU A 1 102 ? 3.808 -7.093 -2.364 1.00 98.50 102 GLU A O 1
ATOM 694 N N . MET A 1 103 ? 3.579 -7.139 -0.139 1.00 97.81 103 MET A N 1
ATOM 695 C CA . MET A 1 103 ? 4.342 -8.364 0.082 1.00 97.81 103 MET A CA 1
ATOM 696 C C . MET A 1 103 ? 3.804 -9.575 -0.680 1.00 97.81 103 MET A C 1
ATOM 698 O O . MET A 1 103 ? 4.532 -10.548 -0.879 1.00 97.81 103 MET A O 1
ATOM 702 N N . LEU A 1 104 ? 2.533 -9.533 -1.087 1.00 98.50 104 LEU A N 1
ATOM 703 C CA . LEU A 1 104 ? 1.871 -10.624 -1.784 1.00 98.50 104 LEU A CA 1
ATOM 704 C C . LEU A 1 104 ? 1.400 -10.179 -3.174 1.00 98.50 104 LEU A C 1
ATOM 706 O O . LEU A 1 104 ? 0.708 -9.163 -3.296 1.00 98.50 104 LEU A O 1
ATOM 710 N N . PRO A 1 105 ? 1.700 -10.955 -4.228 1.00 98.19 105 PRO A N 1
ATOM 711 C CA . PRO A 1 105 ? 1.152 -10.706 -5.547 1.00 98.19 105 PRO A CA 1
ATOM 712 C C . PRO A 1 105 ? -0.338 -11.058 -5.591 1.00 98.19 105 PRO A C 1
ATOM 714 O O . PRO A 1 105 ? -0.748 -12.051 -4.990 1.00 98.19 105 PRO A O 1
ATOM 717 N N . TRP A 1 106 ? -1.139 -10.330 -6.369 1.00 97.94 106 TRP A N 1
ATOM 718 C CA . TRP A 1 106 ? -2.593 -10.559 -6.471 1.00 97.94 106 TRP A CA 1
ATOM 719 C C . TRP A 1 106 ? -2.971 -11.993 -6.874 1.00 97.94 106 TRP A C 1
ATOM 721 O O . TRP A 1 106 ? -4.020 -12.505 -6.494 1.00 97.94 106 TRP A O 1
ATOM 731 N N . THR A 1 107 ? -2.081 -12.704 -7.573 1.00 97.12 107 THR A N 1
ATOM 732 C CA . THR A 1 107 ? -2.247 -14.127 -7.918 1.00 97.12 107 THR A CA 1
ATOM 733 C C . THR A 1 107 ? -2.244 -15.068 -6.707 1.00 97.12 107 THR A C 1
ATOM 735 O O . THR A 1 107 ? -2.495 -16.258 -6.867 1.00 97.12 107 THR A O 1
ATOM 738 N N . MET A 1 108 ? -1.911 -14.576 -5.512 1.00 98.06 108 MET A N 1
ATOM 739 C CA . MET A 1 108 ? -1.899 -15.332 -4.256 1.00 98.06 108 MET A CA 1
ATOM 740 C C . MET A 1 108 ? -3.079 -14.990 -3.337 1.00 98.06 108 MET A C 1
ATOM 742 O O . MET A 1 108 ? -3.048 -15.376 -2.168 1.00 98.06 108 MET A O 1
ATOM 746 N N . GLN A 1 109 ? -4.116 -14.307 -3.838 1.00 98.56 109 GLN A N 1
ATOM 747 C CA . GLN A 1 109 ? -5.268 -13.905 -3.024 1.00 98.56 109 GLN A CA 1
ATOM 748 C C . GLN A 1 109 ? -5.914 -15.088 -2.282 1.00 98.56 109 GLN A C 1
ATOM 750 O O . GLN A 1 109 ? -6.177 -14.970 -1.092 1.00 98.56 109 GLN A O 1
ATOM 755 N N . ASP A 1 110 ? -6.045 -16.258 -2.914 1.00 98.56 110 ASP A N 1
ATOM 756 C CA . ASP A 1 110 ? -6.598 -17.453 -2.256 1.00 98.56 110 ASP A CA 1
ATOM 757 C C . ASP A 1 110 ? -5.804 -17.860 -0.997 1.00 98.56 110 ASP A C 1
ATOM 759 O O . ASP A 1 110 ? -6.383 -18.280 0.003 1.00 98.56 110 ASP A O 1
ATOM 763 N N . HIS A 1 111 ? -4.477 -17.697 -0.997 1.00 98.62 111 HIS A N 1
ATOM 764 C CA . HIS A 1 111 ? -3.637 -17.992 0.170 1.00 98.62 111 HIS A CA 1
ATOM 765 C C . HIS A 1 111 ? -3.725 -16.895 1.239 1.00 98.62 111 HIS A C 1
ATOM 767 O O . HIS A 1 111 ? -3.718 -17.198 2.434 1.00 98.62 111 HIS A O 1
ATOM 773 N N . ALA A 1 112 ? -3.831 -15.629 0.823 1.00 98.62 112 ALA A N 1
ATOM 774 C CA . ALA A 1 112 ? -4.084 -14.508 1.729 1.00 98.62 112 ALA A CA 1
ATOM 775 C C . ALA A 1 112 ? -5.425 -14.681 2.462 1.00 98.62 112 ALA A C 1
ATOM 777 O O . ALA A 1 112 ? -5.522 -14.456 3.669 1.00 98.62 112 ALA A O 1
ATOM 778 N N . ASP A 1 113 ? -6.425 -15.175 1.743 1.00 98.69 113 ASP A N 1
ATOM 779 C CA . ASP A 1 113 ? -7.754 -15.491 2.240 1.00 98.69 113 ASP A CA 1
ATOM 780 C C . ASP A 1 113 ? -7.743 -16.643 3.261 1.00 98.69 113 ASP A C 1
ATOM 782 O O . ASP A 1 113 ? -8.371 -16.530 4.317 1.00 98.69 113 ASP A O 1
ATOM 786 N N . LEU A 1 114 ? -6.999 -17.728 2.994 1.00 98.62 114 LEU A N 1
ATOM 787 C CA . LEU A 1 114 ? -6.784 -18.817 3.963 1.00 98.62 114 LEU A CA 1
ATOM 788 C C . LEU A 1 114 ? -6.167 -18.289 5.267 1.00 98.62 114 LEU A C 1
ATOM 790 O O . LEU A 1 114 ? -6.606 -18.656 6.361 1.00 98.62 114 LEU A O 1
ATOM 794 N N . TRP A 1 115 ? -5.166 -17.406 5.155 1.00 98.56 115 TRP A N 1
ATOM 795 C CA . TRP A 1 115 ? -4.545 -16.767 6.314 1.00 98.56 115 TRP A CA 1
ATOM 796 C C . TRP A 1 115 ? -5.554 -15.925 7.090 1.00 98.56 115 TRP A C 1
ATOM 798 O O . TRP A 1 115 ? -5.705 -16.134 8.292 1.00 98.56 115 TRP A O 1
ATOM 808 N N . ALA A 1 116 ? -6.265 -15.013 6.421 1.00 98.19 116 ALA A N 1
ATOM 809 C CA . ALA A 1 116 ? -7.214 -14.102 7.060 1.00 98.19 116 ALA A CA 1
ATOM 810 C C . ALA A 1 116 ? -8.347 -14.841 7.793 1.00 98.19 116 ALA A C 1
ATOM 812 O O . ALA A 1 116 ? -8.757 -14.420 8.872 1.00 98.19 116 ALA A O 1
ATOM 813 N N . ARG A 1 117 ? -8.811 -15.980 7.257 1.00 98.00 117 ARG A N 1
ATOM 814 C CA . ARG A 1 117 ? -9.831 -16.831 7.902 1.00 98.00 117 ARG A CA 1
ATOM 815 C C . ARG A 1 117 ? -9.291 -17.736 9.014 1.00 98.00 117 ARG A C 1
ATOM 817 O O . ARG A 1 117 ? -10.071 -18.416 9.674 1.00 98.00 117 ARG A O 1
ATOM 824 N N . GLY A 1 118 ? -7.977 -17.751 9.235 1.00 97.44 118 GLY A N 1
ATOM 825 C CA . GLY A 1 118 ? -7.340 -18.603 10.237 1.00 97.44 118 GLY A CA 1
ATOM 826 C C . GLY A 1 118 ? -7.355 -20.095 9.890 1.00 97.44 118 GLY A C 1
ATOM 827 O O . GLY A 1 118 ? -7.266 -20.920 10.794 1.00 97.44 118 GLY A O 1
ATOM 828 N N . GLU A 1 119 ? -7.481 -20.443 8.606 1.00 98.38 119 GLU A N 1
ATOM 829 C CA . GLU A 1 119 ? -7.587 -21.832 8.125 1.00 98.38 119 GLU A CA 1
ATOM 830 C C . GLU A 1 119 ? -6.234 -22.540 7.997 1.00 98.38 119 GLU A C 1
ATOM 832 O O . GLU A 1 119 ? -6.191 -23.764 7.913 1.00 98.38 119 GLU A O 1
ATOM 837 N N . VAL A 1 120 ? -5.145 -21.774 7.997 1.00 98.44 120 VAL A N 1
ATOM 838 C CA . VAL A 1 120 ? -3.759 -22.262 7.996 1.00 98.44 120 VAL A CA 1
ATOM 839 C C . VAL A 1 120 ? -3.012 -21.669 9.182 1.00 98.44 120 VAL A C 1
ATOM 841 O O . VAL A 1 120 ? -3.395 -20.607 9.685 1.00 98.44 120 VAL A O 1
ATOM 844 N N . ASP A 1 121 ? -1.943 -22.300 9.643 1.00 98.25 121 ASP A N 1
ATOM 845 C CA . ASP A 1 121 ? -1.028 -21.680 10.604 1.00 98.25 121 ASP A CA 1
ATOM 846 C C . ASP A 1 121 ? 0.053 -20.815 9.917 1.00 98.25 121 ASP A C 1
ATOM 848 O O . ASP A 1 121 ? -0.030 -20.492 8.729 1.00 98.25 121 ASP A O 1
ATOM 852 N N . GLU A 1 122 ? 1.025 -20.331 10.693 1.00 98.38 122 GLU A N 1
ATOM 853 C CA . GLU A 1 122 ? 2.122 -19.497 10.190 1.00 98.38 122 GLU A CA 1
ATOM 854 C C . GLU A 1 122 ? 3.108 -20.265 9.317 1.00 98.38 122 GLU A C 1
ATOM 856 O O . GLU A 1 122 ? 3.499 -19.762 8.266 1.00 98.38 122 GLU A O 1
ATOM 861 N N . GLU A 1 123 ? 3.474 -21.484 9.696 1.00 98.44 123 GLU A N 1
ATOM 862 C CA . GLU A 1 123 ? 4.411 -22.294 8.920 1.00 98.44 123 GLU A CA 1
ATOM 863 C C . GLU A 1 123 ? 3.790 -22.708 7.579 1.00 98.44 123 GLU A C 1
ATOM 865 O O . GLU A 1 123 ? 4.413 -22.569 6.517 1.00 98.44 123 GLU A O 1
ATOM 870 N N . GLU A 1 124 ? 2.530 -23.141 7.615 1.00 98.62 124 GLU A N 1
ATOM 871 C CA . GLU A 1 124 ? 1.745 -23.492 6.436 1.00 98.62 124 GLU A CA 1
ATOM 872 C C . GLU A 1 124 ? 1.587 -22.295 5.497 1.00 98.62 124 GLU A C 1
ATOM 874 O O . GLU A 1 124 ? 1.845 -22.412 4.298 1.00 98.62 124 GLU A O 1
ATOM 879 N N . PHE A 1 125 ? 1.223 -21.122 6.023 1.00 98.62 125 PHE A N 1
ATOM 880 C CA . PHE A 1 125 ? 1.062 -19.924 5.204 1.00 98.62 125 PHE A CA 1
ATOM 881 C C . PHE A 1 125 ? 2.357 -19.503 4.517 1.00 98.62 125 PHE A C 1
ATOM 883 O O . PHE A 1 125 ? 2.354 -19.285 3.305 1.00 98.62 125 PHE A O 1
ATOM 890 N N . LEU A 1 126 ? 3.467 -19.426 5.260 1.00 98.56 126 LEU A N 1
ATOM 891 C CA . LEU A 1 126 ? 4.764 -19.034 4.698 1.00 98.56 126 LEU A CA 1
ATOM 892 C C . LEU A 1 126 ? 5.246 -20.013 3.626 1.00 98.56 126 LEU A C 1
ATOM 894 O O . LEU A 1 126 ? 5.903 -19.594 2.670 1.00 98.56 126 LEU A O 1
ATOM 898 N N . THR A 1 127 ? 4.881 -21.290 3.758 1.00 98.50 127 THR A N 1
ATOM 899 C CA . THR A 1 127 ? 5.118 -22.313 2.736 1.00 98.50 127 THR A CA 1
ATOM 900 C C . THR A 1 127 ? 4.241 -22.088 1.502 1.00 98.50 127 THR A C 1
ATOM 902 O O . THR A 1 127 ? 4.756 -22.092 0.385 1.00 98.50 127 THR A O 1
ATOM 905 N N . LEU A 1 128 ? 2.935 -21.853 1.681 1.00 98.25 128 LEU A N 1
ATOM 906 C CA . LEU A 1 128 ? 1.975 -21.642 0.587 1.00 98.25 128 LEU A CA 1
ATOM 907 C C . LEU A 1 128 ? 2.324 -20.433 -0.286 1.00 98.25 128 LEU A C 1
ATOM 909 O O . LEU A 1 128 ? 2.226 -20.510 -1.511 1.00 98.25 128 LEU A O 1
ATOM 913 N N . VAL A 1 129 ? 2.753 -19.329 0.331 1.00 97.75 129 VAL A N 1
ATOM 914 C CA . VAL A 1 129 ? 3.149 -18.115 -0.403 1.00 97.75 129 VAL A CA 1
ATOM 915 C C . VAL A 1 129 ? 4.624 -18.104 -0.798 1.00 97.75 129 VAL A C 1
ATOM 917 O O . VAL A 1 129 ? 5.062 -17.149 -1.435 1.00 97.75 129 VAL A O 1
ATOM 920 N N . ASP A 1 130 ? 5.393 -19.134 -0.427 1.00 97.38 130 ASP A N 1
ATOM 921 C CA . ASP A 1 130 ? 6.848 -19.200 -0.601 1.00 97.38 130 ASP A CA 1
ATOM 922 C C . ASP A 1 130 ? 7.526 -17.879 -0.204 1.00 97.38 130 ASP A C 1
ATOM 924 O O . ASP A 1 130 ? 8.161 -17.190 -1.010 1.00 97.38 130 ASP A O 1
ATOM 928 N N . TRP A 1 131 ? 7.309 -17.482 1.052 1.00 97.38 131 TRP A N 1
ATOM 929 C CA . TRP A 1 131 ? 7.681 -16.163 1.565 1.00 97.38 131 TRP A CA 1
ATOM 930 C C . TRP A 1 131 ? 9.131 -15.745 1.242 1.00 97.38 131 TRP A C 1
ATOM 932 O O . TRP A 1 131 ? 9.328 -14.610 0.790 1.00 97.38 131 TRP A O 1
ATOM 942 N N . PRO A 1 132 ? 10.155 -16.617 1.389 1.00 95.31 132 PRO A N 1
ATOM 943 C CA . PRO A 1 132 ? 11.532 -16.246 1.071 1.00 95.31 132 PRO A CA 1
ATOM 944 C C . PRO A 1 132 ? 11.732 -15.854 -0.395 1.00 95.31 132 PRO A C 1
ATOM 946 O O . PRO A 1 132 ? 12.495 -14.934 -0.676 1.00 95.31 132 PRO A O 1
ATOM 949 N N . ARG A 1 133 ? 11.059 -16.525 -1.336 1.00 94.00 133 ARG A N 1
ATOM 950 C CA . ARG A 1 133 ? 11.187 -16.216 -2.767 1.00 94.00 133 ARG A CA 1
ATOM 951 C C . ARG A 1 133 ? 10.265 -15.081 -3.203 1.00 94.00 133 ARG A C 1
ATOM 953 O O . ARG A 1 133 ? 10.625 -14.334 -4.110 1.00 94.00 133 ARG A O 1
ATOM 960 N N . THR A 1 134 ? 9.085 -14.982 -2.599 1.00 95.00 134 THR A N 1
ATOM 961 C CA . THR A 1 134 ? 8.069 -13.988 -2.959 1.00 95.00 134 THR A CA 1
ATOM 962 C C . THR A 1 134 ? 8.428 -12.602 -2.447 1.00 95.00 134 THR A C 1
ATOM 964 O O . THR A 1 134 ? 8.298 -11.641 -3.200 1.00 95.00 134 THR A O 1
ATOM 967 N N . TRP A 1 135 ? 8.920 -12.503 -1.209 1.00 94.94 135 TRP A N 1
ATOM 968 C CA . TRP A 1 135 ? 9.209 -11.216 -0.578 1.00 94.94 135 TRP A CA 1
ATOM 969 C C . TRP A 1 135 ? 10.686 -10.995 -0.243 1.00 94.94 135 TRP A C 1
ATOM 971 O O . TRP A 1 135 ? 11.200 -9.897 -0.421 1.00 94.94 135 TRP A O 1
ATOM 981 N N . GLY A 1 136 ? 11.400 -12.022 0.225 1.00 92.06 136 GLY A N 1
ATOM 982 C CA . GLY A 1 136 ? 12.848 -11.930 0.467 1.00 92.06 136 GLY A CA 1
ATOM 983 C C . GLY A 1 136 ? 13.276 -11.265 1.782 1.00 92.06 136 GLY A C 1
ATOM 984 O O . GLY A 1 136 ? 14.464 -11.269 2.095 1.00 92.06 136 GLY A O 1
ATOM 985 N N . HIS A 1 137 ? 12.342 -10.762 2.596 1.00 94.38 137 HIS A N 1
ATOM 986 C CA . HIS A 1 137 ? 12.622 -10.266 3.951 1.00 94.38 137 HIS A CA 1
ATOM 987 C C . HIS A 1 137 ? 12.183 -11.257 5.035 1.00 94.38 137 HIS A C 1
ATOM 989 O O . HIS A 1 137 ? 11.340 -12.119 4.804 1.00 94.38 137 HIS A O 1
ATOM 995 N N . ALA A 1 138 ? 12.705 -11.128 6.257 1.00 96.12 138 ALA A N 1
ATOM 996 C CA . ALA A 1 138 ? 12.273 -11.962 7.378 1.00 96.12 138 ALA A CA 1
ATOM 997 C C . ALA A 1 138 ? 10.812 -11.664 7.769 1.00 96.12 138 ALA A C 1
ATOM 999 O O . ALA A 1 138 ? 10.488 -10.532 8.128 1.00 96.12 138 ALA A O 1
ATOM 1000 N N . PHE A 1 139 ? 9.941 -12.684 7.771 1.00 97.56 139 PHE A N 1
ATOM 1001 C CA . PHE A 1 139 ? 8.520 -12.528 8.126 1.00 97.56 139 PHE A CA 1
ATOM 1002 C C . PHE A 1 139 ? 8.309 -11.932 9.524 1.00 97.56 139 PHE A C 1
ATOM 1004 O O . PHE A 1 139 ? 7.357 -11.189 9.741 1.00 97.56 139 PHE A O 1
ATOM 1011 N N . ALA A 1 140 ? 9.233 -12.185 10.457 1.00 96.62 140 ALA A N 1
ATOM 1012 C CA . ALA A 1 140 ? 9.180 -11.656 11.818 1.00 96.62 140 ALA A CA 1
ATOM 1013 C C . ALA A 1 140 ? 9.000 -10.127 11.877 1.00 96.62 140 ALA A C 1
ATOM 1015 O O . ALA A 1 140 ? 8.318 -9.644 12.777 1.00 96.62 140 ALA A O 1
ATOM 1016 N N . ALA A 1 141 ? 9.547 -9.377 10.910 1.00 94.19 141 ALA A N 1
ATOM 1017 C CA . ALA A 1 141 ? 9.372 -7.926 10.844 1.00 94.19 141 ALA A CA 1
ATOM 1018 C C . ALA A 1 141 ? 7.931 -7.511 10.493 1.00 94.19 141 ALA A C 1
ATOM 1020 O O . ALA A 1 141 ? 7.463 -6.480 10.958 1.00 94.19 141 ALA A O 1
ATOM 1021 N N . TYR A 1 142 ? 7.215 -8.333 9.724 1.00 97.25 142 TYR A N 1
ATOM 1022 C CA . TYR A 1 142 ? 5.870 -8.059 9.201 1.00 97.25 142 TYR A CA 1
ATOM 1023 C C . TYR A 1 142 ? 4.768 -8.736 10.022 1.00 97.25 142 TYR A C 1
ATOM 1025 O O . TYR A 1 142 ? 3.587 -8.435 9.862 1.00 97.25 142 TYR A O 1
ATOM 1033 N N . ARG A 1 143 ? 5.144 -9.676 10.895 1.00 97.31 143 ARG A N 1
ATOM 1034 C CA . ARG A 1 143 ? 4.236 -10.594 11.584 1.00 97.31 143 ARG A CA 1
ATOM 1035 C C . ARG A 1 143 ? 3.079 -9.893 12.295 1.00 97.31 143 ARG A C 1
ATOM 1037 O O . ARG A 1 143 ? 1.963 -10.399 12.247 1.00 97.31 143 ARG A O 1
ATOM 1044 N N . SER A 1 144 ? 3.323 -8.750 12.939 1.00 96.12 144 SER A N 1
ATOM 1045 C CA . SER A 1 144 ? 2.278 -7.976 13.628 1.00 96.12 144 SER A CA 1
ATOM 1046 C C . SER A 1 144 ? 1.140 -7.590 12.682 1.00 96.12 144 SER A C 1
ATOM 1048 O O . SER A 1 144 ? -0.015 -7.864 12.986 1.00 96.12 144 SER A O 1
ATOM 1050 N N . LEU A 1 145 ? 1.467 -7.051 11.506 1.00 97.75 145 LEU A N 1
ATOM 1051 C CA . LEU A 1 145 ? 0.494 -6.638 10.497 1.00 97.75 145 LEU A CA 1
ATOM 1052 C C . LEU A 1 145 ? -0.345 -7.821 9.997 1.00 97.75 145 LEU A C 1
ATOM 1054 O O . LEU A 1 145 ? -1.569 -7.728 9.905 1.00 97.75 145 LEU A O 1
ATOM 1058 N N . PHE A 1 146 ? 0.304 -8.953 9.718 1.00 98.50 146 PHE A N 1
ATOM 1059 C CA . PHE A 1 146 ? -0.389 -10.164 9.279 1.00 98.50 146 PHE A CA 1
ATOM 1060 C C . PHE A 1 146 ? -1.289 -10.737 10.379 1.00 98.50 146 PHE A C 1
ATOM 1062 O O . PHE A 1 146 ? -2.398 -11.183 10.090 1.00 98.50 146 PHE A O 1
ATOM 1069 N N . VAL A 1 147 ? -0.860 -10.700 11.642 1.00 97.81 147 VAL A N 1
ATOM 1070 C CA . VAL A 1 147 ? -1.697 -11.115 12.777 1.00 97.81 147 VAL A CA 1
ATOM 1071 C C . VAL A 1 147 ? -2.917 -10.201 12.923 1.00 97.81 147 VAL A C 1
ATOM 1073 O O . VAL A 1 147 ? -4.023 -10.715 13.089 1.00 97.81 147 VAL A O 1
ATOM 1076 N N . SER A 1 148 ? -2.762 -8.880 12.784 1.00 97.69 148 SER A N 1
ATOM 1077 C CA . SER A 1 148 ? -3.899 -7.947 12.769 1.00 97.69 148 SER A CA 1
ATOM 1078 C C . SER A 1 148 ? -4.880 -8.261 11.634 1.00 97.69 148 SER A C 1
ATOM 1080 O O . SER A 1 148 ? -6.089 -8.215 11.841 1.00 97.69 148 SER A O 1
ATOM 1082 N N . ALA A 1 149 ? -4.385 -8.694 10.469 1.00 97.69 149 ALA A N 1
ATOM 1083 C CA . ALA A 1 149 ? -5.216 -9.105 9.333 1.00 97.69 149 ALA A CA 1
ATOM 1084 C C . ALA A 1 149 ? -6.019 -10.410 9.550 1.00 97.69 149 ALA A C 1
ATOM 1086 O O . ALA A 1 149 ? -6.835 -10.760 8.700 1.00 97.69 149 ALA A O 1
ATOM 1087 N N . ARG A 1 150 ? -5.812 -11.127 10.668 1.00 96.50 150 ARG A N 1
ATOM 1088 C CA . ARG A 1 150 ? -6.627 -12.292 11.085 1.00 96.50 150 ARG A CA 1
ATOM 1089 C C . ARG A 1 150 ? -7.724 -11.963 12.090 1.00 96.50 150 ARG A C 1
ATOM 1091 O O . ARG A 1 150 ? -8.494 -12.840 12.479 1.00 96.50 150 ARG A O 1
ATOM 1098 N N . ARG A 1 151 ? -7.744 -10.740 12.613 1.00 97.56 151 ARG A N 1
ATOM 1099 C CA . ARG A 1 151 ? -8.718 -10.345 13.630 1.00 97.56 151 ARG A CA 1
ATOM 1100 C C . ARG A 1 151 ? -10.125 -10.299 13.034 1.00 97.56 151 ARG A C 1
ATOM 1102 O O . ARG A 1 151 ? -10.310 -10.111 11.835 1.00 97.56 151 ARG A O 1
ATOM 1109 N N . GLU A 1 152 ? -11.134 -10.439 13.888 1.00 96.81 152 GLU A N 1
ATOM 1110 C CA . GLU A 1 152 ? -12.528 -10.289 13.470 1.00 96.81 152 GLU A CA 1
ATOM 1111 C C . GLU A 1 152 ? -12.758 -8.910 12.829 1.00 96.81 152 GLU A C 1
ATOM 1113 O O . GLU A 1 152 ? -12.332 -7.889 13.366 1.00 96.81 152 GLU A O 1
ATOM 1118 N N . GLY A 1 153 ? -13.418 -8.889 11.668 1.00 95.56 153 GLY A N 1
ATOM 1119 C CA . GLY A 1 153 ? -13.630 -7.669 10.884 1.00 95.56 153 GLY A CA 1
ATOM 1120 C C . GLY A 1 153 ? -12.460 -7.280 9.973 1.00 95.56 153 GLY A C 1
ATOM 1121 O O . GLY A 1 153 ? -12.579 -6.277 9.267 1.00 95.56 153 GLY A O 1
ATOM 1122 N N . ALA A 1 154 ? -11.372 -8.059 9.956 1.00 98.25 154 ALA A N 1
ATOM 1123 C CA . ALA A 1 154 ? -10.256 -7.877 9.038 1.00 98.25 154 ALA A CA 1
ATOM 1124 C C . ALA A 1 154 ? -10.334 -8.809 7.812 1.00 98.25 154 ALA A C 1
ATOM 1126 O O . ALA A 1 154 ? -10.864 -9.918 7.879 1.00 98.25 154 ALA A O 1
ATOM 1127 N N . SER A 1 155 ? -9.757 -8.369 6.696 1.00 98.44 155 SER A N 1
ATOM 1128 C CA . SER A 1 155 ? -9.406 -9.206 5.543 1.00 98.44 155 SER A CA 1
ATOM 1129 C C . SER A 1 155 ? -7.993 -8.871 5.063 1.00 98.44 155 SER A C 1
ATOM 1131 O O . SER A 1 155 ? -7.498 -7.778 5.333 1.00 98.44 155 SER A O 1
ATOM 1133 N N . LEU A 1 156 ? -7.344 -9.777 4.330 1.00 98.81 156 LEU A N 1
ATOM 1134 C CA . LEU A 1 156 ? -6.010 -9.565 3.759 1.00 98.81 156 LEU A CA 1
ATOM 1135 C C . LEU A 1 156 ? -6.108 -9.506 2.231 1.00 98.81 156 LEU A C 1
ATOM 1137 O O . LEU A 1 156 ? -6.648 -10.422 1.624 1.00 98.81 156 LEU A O 1
ATOM 1141 N N . LEU A 1 157 ? -5.587 -8.451 1.609 1.00 98.88 157 LEU A N 1
ATOM 1142 C CA . LEU A 1 157 ? -5.557 -8.277 0.156 1.00 98.88 157 LEU A CA 1
ATOM 1143 C C . LEU A 1 157 ? -4.118 -8.374 -0.349 1.00 98.88 157 LEU A C 1
ATOM 1145 O O . LEU A 1 157 ? -3.246 -7.619 0.085 1.00 98.88 157 LEU A O 1
ATOM 1149 N N . ALA A 1 158 ? -3.881 -9.280 -1.290 1.00 98.69 158 ALA A N 1
ATOM 1150 C CA . ALA A 1 158 ? -2.638 -9.365 -2.038 1.00 98.69 158 ALA A CA 1
ATOM 1151 C C . ALA A 1 158 ? -2.737 -8.432 -3.250 1.00 98.69 158 ALA A C 1
ATOM 1153 O O . ALA A 1 158 ? -3.618 -8.608 -4.088 1.00 98.69 158 ALA A O 1
ATOM 1154 N N . ILE A 1 159 ? -1.877 -7.416 -3.334 1.00 98.69 159 ILE A N 1
ATOM 1155 C CA . ILE A 1 159 ? -2.068 -6.325 -4.309 1.00 98.69 159 ILE A CA 1
ATOM 1156 C C . ILE A 1 159 ? -0.951 -6.201 -5.344 1.00 98.69 159 ILE A C 1
ATOM 1158 O O . ILE A 1 159 ? -1.103 -5.469 -6.318 1.00 98.69 159 ILE A O 1
ATOM 1162 N N . ASN A 1 160 ? 0.178 -6.885 -5.171 1.00 97.94 160 ASN A N 1
ATOM 1163 C CA . ASN A 1 160 ? 1.356 -6.607 -5.989 1.00 97.94 160 ASN A CA 1
ATOM 1164 C C . ASN A 1 160 ? 1.384 -7.388 -7.312 1.00 97.94 160 ASN A C 1
ATOM 1166 O O . ASN A 1 160 ? 0.617 -8.326 -7.546 1.00 97.94 160 ASN A O 1
ATOM 1170 N N . ALA A 1 161 ? 2.295 -7.005 -8.200 1.00 97.19 161 ALA A N 1
ATOM 1171 C CA . ALA A 1 161 ? 2.540 -7.693 -9.454 1.00 97.19 161 ALA A CA 1
ATOM 1172 C C . ALA A 1 161 ? 3.145 -9.095 -9.243 1.00 97.19 161 ALA A C 1
ATOM 1174 O O . ALA A 1 161 ? 3.962 -9.290 -8.340 1.00 97.19 161 ALA A O 1
ATOM 1175 N N . PRO A 1 162 ? 2.817 -10.075 -10.108 1.00 94.81 162 PRO A N 1
ATOM 1176 C CA . PRO A 1 162 ? 3.388 -11.413 -10.029 1.00 94.81 162 PRO A CA 1
ATOM 1177 C C . PRO A 1 162 ? 4.926 -11.419 -10.106 1.00 94.81 162 PRO A C 1
ATOM 1179 O O . PRO A 1 162 ? 5.510 -10.651 -10.885 1.00 94.81 162 PRO A O 1
ATOM 1182 N N . PRO A 1 163 ? 5.603 -12.332 -9.380 1.00 88.44 163 PRO A N 1
ATOM 1183 C CA . PRO A 1 163 ? 7.057 -12.397 -9.350 1.00 88.44 163 PRO A CA 1
ATOM 1184 C C . PRO A 1 163 ? 7.687 -12.475 -10.746 1.00 88.44 163 PRO A C 1
ATOM 1186 O O . PRO A 1 163 ? 7.302 -13.273 -11.607 1.00 88.44 163 PRO A O 1
ATOM 1189 N N . GLY A 1 164 ? 8.704 -11.643 -10.963 1.00 90.88 164 GLY A N 1
ATOM 1190 C CA . GLY A 1 164 ? 9.464 -11.592 -12.211 1.00 90.88 164 GLY A CA 1
ATOM 1191 C C . GLY A 1 164 ? 8.819 -10.794 -13.346 1.00 90.88 164 GLY A C 1
ATOM 1192 O O . GLY A 1 164 ? 9.506 -10.571 -14.338 1.00 90.88 164 GLY A O 1
ATOM 1193 N N . LEU A 1 165 ? 7.575 -10.313 -13.218 1.00 95.06 165 LEU A N 1
ATOM 1194 C CA . LEU A 1 165 ? 6.952 -9.486 -14.259 1.00 95.06 165 LEU A CA 1
ATOM 1195 C C . LEU A 1 165 ? 7.690 -8.153 -14.453 1.00 95.06 165 LEU A C 1
ATOM 1197 O O . LEU A 1 165 ? 8.039 -7.812 -15.581 1.00 95.06 165 LEU A O 1
ATOM 1201 N N . SER A 1 166 ? 8.006 -7.445 -13.364 1.00 93.44 166 SER A N 1
ATOM 1202 C CA . SER A 1 166 ? 8.798 -6.205 -13.413 1.00 93.44 166 SER A CA 1
ATOM 1203 C C . SER A 1 166 ? 10.201 -6.442 -13.981 1.00 93.44 166 SER A C 1
ATOM 1205 O O . SER A 1 166 ? 10.695 -5.642 -14.769 1.00 93.44 166 SER A O 1
ATOM 1207 N N .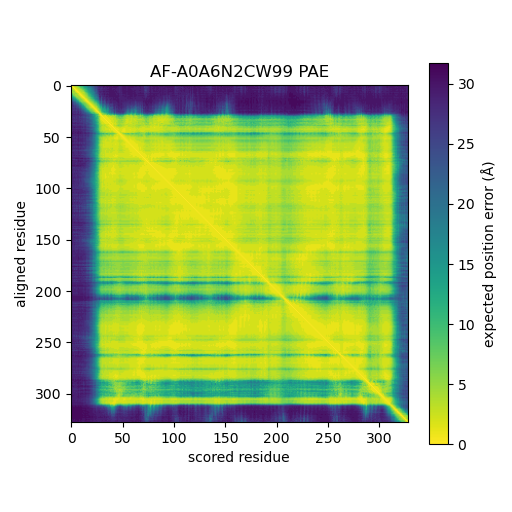 ARG A 1 167 ? 10.822 -7.587 -13.668 1.00 93.00 167 ARG A N 1
ATOM 1208 C CA . ARG A 1 167 ? 12.122 -7.993 -14.228 1.00 93.00 167 ARG A CA 1
ATOM 1209 C C . ARG A 1 167 ? 12.049 -8.250 -15.732 1.00 93.00 167 ARG A C 1
ATOM 1211 O O . ARG A 1 167 ? 12.968 -7.872 -16.456 1.00 93.00 167 ARG A O 1
ATOM 1218 N N . ASP A 1 168 ? 10.991 -8.908 -16.197 1.00 95.69 168 ASP A N 1
ATOM 1219 C CA . ASP A 1 168 ? 10.776 -9.137 -17.624 1.00 95.69 168 ASP A CA 1
ATOM 1220 C C . ASP A 1 168 ? 10.582 -7.790 -18.339 1.00 95.69 168 ASP A C 1
ATOM 1222 O O . ASP A 1 168 ? 11.261 -7.535 -19.332 1.00 95.69 168 ASP A O 1
ATOM 1226 N N . VAL A 1 169 ? 9.771 -6.882 -17.783 1.00 96.19 169 VAL A N 1
ATOM 1227 C CA . VAL A 1 169 ? 9.605 -5.511 -18.302 1.00 96.19 169 VAL A CA 1
ATOM 1228 C C . VAL A 1 169 ? 10.922 -4.733 -18.308 1.00 96.19 169 VAL A C 1
ATOM 1230 O O . VAL A 1 169 ? 11.263 -4.137 -19.324 1.00 96.19 169 VAL A O 1
ATOM 1233 N N . PHE A 1 170 ? 11.728 -4.807 -17.250 1.00 94.19 170 PHE A N 1
ATOM 1234 C CA . PHE A 1 170 ? 13.037 -4.153 -17.224 1.00 94.19 170 PHE A CA 1
ATOM 1235 C C . PHE A 1 170 ? 13.972 -4.647 -18.343 1.00 94.19 170 PHE A C 1
ATOM 1237 O O . PHE A 1 170 ? 14.777 -3.886 -18.872 1.00 94.19 170 PHE A O 1
ATOM 1244 N N . ARG A 1 171 ? 13.880 -5.922 -18.736 1.00 93.50 171 ARG A N 1
ATOM 1245 C CA . ARG A 1 171 ? 14.741 -6.496 -19.784 1.00 93.50 171 ARG A CA 1
ATOM 1246 C C . ARG A 1 171 ? 14.300 -6.132 -21.196 1.00 93.50 171 ARG A C 1
ATOM 1248 O O . ARG A 1 171 ? 15.154 -5.879 -22.042 1.00 93.50 171 ARG A O 1
ATOM 1255 N N . GLN A 1 172 ? 12.995 -6.150 -21.463 1.00 93.50 172 GLN A N 1
ATOM 1256 C CA . GLN A 1 172 ? 12.469 -6.110 -22.837 1.00 93.50 172 GLN A CA 1
ATOM 1257 C C . GLN A 1 172 ? 11.365 -5.068 -23.076 1.00 93.50 172 GLN A C 1
ATOM 1259 O O . GLN A 1 172 ? 10.842 -4.985 -24.185 1.00 93.50 172 GLN A O 1
ATOM 1264 N N . GLY A 1 173 ? 11.025 -4.267 -22.065 1.00 95.00 173 GLY A N 1
ATOM 1265 C CA . GLY A 1 173 ? 9.898 -3.332 -22.074 1.00 95.00 173 GLY A CA 1
ATOM 1266 C C . GLY A 1 173 ? 8.538 -4.031 -21.982 1.00 95.00 173 GLY A C 1
ATOM 1267 O O . GLY A 1 173 ? 8.407 -5.234 -22.243 1.00 95.00 173 GLY A O 1
ATOM 1268 N N . MET A 1 174 ? 7.491 -3.274 -21.648 1.00 94.69 174 MET A N 1
ATOM 1269 C CA . MET A 1 174 ? 6.110 -3.789 -21.627 1.00 94.69 174 MET A CA 1
ATOM 1270 C C . MET A 1 174 ? 5.656 -4.292 -23.011 1.00 94.69 174 MET A C 1
ATOM 1272 O O . MET A 1 174 ? 4.956 -5.305 -23.145 1.00 94.69 174 MET A O 1
ATOM 1276 N N . ASP A 1 175 ? 6.104 -3.614 -24.068 1.00 94.12 175 ASP A N 1
ATOM 1277 C CA . ASP A 1 175 ? 5.765 -3.944 -25.455 1.00 94.12 175 ASP A CA 1
ATOM 1278 C C . ASP A 1 175 ? 6.469 -5.223 -25.945 1.00 94.12 175 ASP A C 1
ATOM 1280 O O . ASP A 1 175 ? 5.961 -5.906 -26.840 1.00 94.12 175 ASP A O 1
ATOM 1284 N N . GLY A 1 176 ? 7.574 -5.612 -25.301 1.00 95.19 176 GLY A N 1
ATOM 1285 C CA . GLY A 1 176 ? 8.292 -6.860 -25.569 1.00 95.19 176 GLY A CA 1
ATOM 1286 C C . GLY A 1 176 ? 7.766 -8.081 -24.807 1.00 95.19 176 GLY A C 1
ATOM 1287 O O . GLY A 1 176 ? 8.230 -9.193 -25.056 1.00 95.19 176 GLY A O 1
ATOM 1288 N N . LEU A 1 177 ? 6.810 -7.916 -23.883 1.00 96.31 177 LEU A N 1
ATOM 1289 C CA . LEU A 1 177 ? 6.224 -9.043 -23.152 1.00 96.31 177 LEU A CA 1
ATOM 1290 C C . LEU A 1 177 ? 5.499 -10.025 -24.086 1.00 96.31 177 LEU A C 1
ATOM 1292 O O . LEU A 1 177 ? 4.814 -9.633 -25.034 1.00 96.31 177 LEU A O 1
ATOM 1296 N N . SER A 1 178 ? 5.574 -11.319 -23.755 1.00 96.44 178 SER A N 1
ATOM 1297 C CA . SER A 1 178 ? 4.744 -12.335 -24.406 1.00 96.44 178 SER A CA 1
ATOM 1298 C C . SER A 1 178 ? 3.250 -12.056 -24.166 1.00 96.44 178 SER A C 1
ATOM 1300 O O . SER A 1 178 ? 2.893 -11.433 -23.161 1.00 96.44 178 SER A O 1
ATOM 1302 N N . PRO A 1 179 ? 2.340 -12.550 -25.028 1.00 96.00 179 PRO A N 1
ATOM 1303 C CA . PRO A 1 179 ? 0.903 -12.370 -24.823 1.00 96.00 179 PRO A CA 1
ATOM 1304 C C . PRO A 1 179 ? 0.400 -12.891 -23.471 1.00 96.00 179 PRO A C 1
ATOM 1306 O O . PRO A 1 179 ? -0.532 -12.326 -22.913 1.00 96.00 179 PRO A O 1
ATOM 1309 N N . GLU A 1 180 ? 1.011 -13.953 -22.943 1.00 95.31 180 GLU A N 1
ATOM 1310 C CA . GLU A 1 180 ? 0.692 -14.506 -21.624 1.00 95.31 180 GLU A CA 1
ATOM 1311 C C . GLU A 1 180 ? 1.130 -13.563 -20.500 1.00 95.31 180 GLU A C 1
ATOM 1313 O O . GLU A 1 180 ? 0.320 -13.210 -19.648 1.00 95.31 180 GLU A O 1
ATOM 1318 N N . ARG A 1 181 ? 2.378 -13.077 -20.539 1.00 95.56 181 ARG A N 1
ATOM 1319 C CA . ARG A 1 181 ? 2.897 -12.129 -19.543 1.00 95.56 181 ARG A CA 1
ATOM 1320 C C . ARG A 1 181 ? 2.158 -10.798 -19.575 1.00 95.56 181 ARG A C 1
ATOM 1322 O O . ARG A 1 181 ? 1.878 -10.239 -18.523 1.00 95.56 181 ARG A O 1
ATOM 1329 N N . ARG A 1 182 ? 1.794 -10.308 -20.763 1.00 95.06 182 ARG A N 1
ATOM 1330 C CA . ARG A 1 182 ? 1.038 -9.058 -20.921 1.00 95.06 182 ARG A CA 1
ATOM 1331 C C . ARG A 1 182 ? -0.330 -9.110 -20.237 1.00 95.06 182 ARG A C 1
ATOM 1333 O O . ARG A 1 182 ? -0.778 -8.084 -19.751 1.00 95.06 182 ARG A O 1
ATOM 1340 N N . ARG A 1 183 ? -0.970 -10.283 -20.149 1.00 94.69 183 ARG A N 1
ATOM 1341 C CA . ARG A 1 183 ? -2.247 -10.453 -19.423 1.00 94.69 183 ARG A CA 1
ATOM 1342 C C . ARG A 1 183 ? -2.116 -10.303 -17.907 1.00 94.69 183 ARG A C 1
ATOM 1344 O O . ARG A 1 183 ? -3.136 -10.210 -17.240 1.00 94.69 183 ARG A O 1
ATOM 1351 N N . LEU A 1 184 ? -0.894 -10.317 -17.374 1.00 95.75 184 LEU A N 1
ATOM 1352 C CA . LEU A 1 184 ? -0.628 -10.081 -15.955 1.00 95.75 184 LEU A CA 1
ATOM 1353 C C . LEU A 1 184 ? -0.514 -8.588 -15.618 1.00 95.75 184 LEU A C 1
ATOM 1355 O O . LEU A 1 184 ? -0.466 -8.250 -14.439 1.00 95.75 184 LEU A O 1
ATOM 1359 N N . LEU A 1 185 ? -0.431 -7.714 -16.628 1.00 95.75 185 LEU A N 1
ATOM 1360 C CA . LEU A 1 185 ? -0.482 -6.268 -16.437 1.00 95.75 185 LEU A CA 1
ATOM 1361 C C . LEU A 1 185 ? -1.936 -5.813 -16.249 1.00 95.75 185 LEU A C 1
ATOM 1363 O O . LEU A 1 185 ? -2.841 -6.409 -16.842 1.00 95.75 185 LEU A O 1
ATOM 1367 N N . PRO A 1 186 ? -2.171 -4.732 -15.487 1.00 94.69 186 PRO A N 1
ATOM 1368 C CA . PRO A 1 186 ? -3.485 -4.111 -15.434 1.00 94.69 186 PRO A CA 1
ATOM 1369 C C . PRO A 1 186 ? -3.896 -3.595 -16.820 1.00 94.69 186 PRO A C 1
ATOM 1371 O O . PRO A 1 186 ? -3.056 -3.256 -17.655 1.00 94.69 186 PRO A O 1
ATOM 1374 N N . ALA A 1 187 ? -5.207 -3.535 -17.064 1.00 89.44 187 ALA A N 1
ATOM 1375 C CA . ALA A 1 187 ? -5.757 -3.157 -18.369 1.00 89.44 187 ALA A CA 1
ATOM 1376 C C . ALA A 1 187 ? -5.411 -1.715 -18.781 1.00 89.44 187 ALA A C 1
ATOM 1378 O O . ALA A 1 187 ? -5.255 -1.438 -19.969 1.00 89.44 187 ALA A O 1
ATOM 1379 N N . ASP A 1 188 ? -5.292 -0.820 -17.798 1.00 89.62 188 ASP A N 1
ATOM 1380 C CA . ASP A 1 188 ? -4.865 0.566 -17.969 1.00 89.62 188 ASP A CA 1
ATOM 1381 C C . ASP A 1 188 ? -3.536 0.794 -17.235 1.00 89.62 188 ASP A C 1
ATOM 1383 O O . ASP A 1 188 ? -3.448 0.583 -16.021 1.00 89.62 188 ASP A O 1
ATOM 1387 N N . VAL A 1 189 ? -2.515 1.220 -17.980 1.00 93.62 189 VAL A N 1
ATOM 1388 C CA . VAL A 1 189 ? -1.187 1.604 -17.485 1.00 93.62 189 VAL A CA 1
ATOM 1389 C C . VAL A 1 189 ? -0.881 2.982 -18.054 1.00 93.62 189 VAL A C 1
ATOM 1391 O O . VAL A 1 189 ? -0.691 3.138 -19.261 1.00 93.62 189 VAL A O 1
ATOM 1394 N N . ASP A 1 190 ? -0.780 3.976 -17.183 1.00 92.06 190 ASP A N 1
ATOM 1395 C CA . ASP A 1 190 ? -0.365 5.317 -17.558 1.00 92.06 190 ASP A CA 1
ATOM 1396 C C . ASP A 1 190 ? 1.158 5.401 -17.563 1.00 92.06 190 ASP A C 1
ATOM 1398 O O . ASP A 1 190 ? 1.821 5.359 -16.518 1.00 92.06 190 ASP A O 1
ATOM 1402 N N . ARG A 1 191 ? 1.684 5.503 -18.782 1.00 90.56 191 ARG A N 1
ATOM 1403 C CA . ARG A 1 191 ? 3.108 5.640 -19.092 1.00 90.56 191 ARG A CA 1
ATOM 1404 C C . ARG A 1 191 ? 3.503 7.103 -19.321 1.00 90.56 191 ARG A C 1
ATOM 1406 O O . ARG A 1 191 ? 4.561 7.338 -19.896 1.00 90.56 191 ARG A O 1
ATOM 1413 N N . SER A 1 192 ? 2.653 8.072 -18.960 1.00 85.00 192 SER A N 1
ATOM 1414 C CA . SER A 1 192 ? 2.962 9.489 -19.159 1.00 85.00 192 SER A CA 1
ATOM 1415 C C . SER A 1 192 ? 4.202 9.921 -18.376 1.00 85.00 192 SER A C 1
ATOM 1417 O O . SER A 1 192 ? 4.474 9.458 -17.265 1.00 85.00 192 SER A O 1
ATOM 1419 N N . ASP A 1 193 ? 4.965 10.820 -18.993 1.00 72.69 193 ASP A N 1
ATOM 1420 C CA . ASP A 1 193 ? 6.122 11.448 -18.370 1.00 72.69 193 ASP A CA 1
ATOM 1421 C C . ASP A 1 193 ? 5.684 12.550 -17.396 1.00 72.69 193 ASP A C 1
ATOM 1423 O O . ASP A 1 193 ? 4.640 13.185 -17.559 1.00 72.69 193 ASP A O 1
ATOM 1427 N N . GLY A 1 194 ? 6.514 12.819 -16.389 1.00 80.88 194 GLY A N 1
ATOM 1428 C CA . GLY A 1 194 ? 6.275 13.893 -15.432 1.00 80.88 194 GLY A CA 1
ATOM 1429 C C . GLY A 1 194 ? 7.202 13.823 -14.217 1.00 80.88 194 GLY A C 1
ATOM 1430 O O . GLY A 1 194 ? 8.138 13.019 -14.206 1.00 80.88 194 GLY A O 1
ATOM 1431 N N . PRO A 1 195 ? 6.912 14.609 -13.163 1.00 81.06 195 PRO A N 1
ATOM 1432 C CA . PRO A 1 195 ? 7.737 14.676 -11.952 1.00 81.06 195 PRO A CA 1
ATOM 1433 C C . PRO A 1 195 ? 7.984 13.311 -11.294 1.00 81.06 195 PRO A C 1
ATOM 1435 O O . PRO A 1 195 ? 9.036 13.078 -10.705 1.00 81.06 195 PRO A O 1
ATOM 1438 N N . TYR A 1 196 ? 7.038 12.377 -11.438 1.00 84.69 196 TYR A N 1
ATOM 1439 C CA . TYR A 1 196 ? 7.193 11.013 -10.939 1.00 84.69 196 TYR A CA 1
ATOM 1440 C C . TYR A 1 196 ? 8.286 10.227 -11.669 1.00 84.69 196 TYR A C 1
ATOM 1442 O O . TYR A 1 196 ? 9.115 9.582 -11.032 1.00 84.69 196 TYR A O 1
ATOM 1450 N N . ARG A 1 197 ? 8.338 10.317 -13.004 1.00 88.81 197 ARG A N 1
ATOM 1451 C CA . ARG A 1 197 ? 9.389 9.671 -13.802 1.00 88.81 197 ARG A CA 1
ATOM 1452 C C . ARG A 1 197 ? 10.767 10.202 -13.417 1.00 88.81 197 ARG A C 1
ATOM 1454 O O . ARG A 1 197 ? 11.698 9.418 -13.268 1.00 88.81 197 ARG A O 1
ATOM 1461 N N . GLU A 1 198 ? 10.887 11.514 -13.223 1.00 85.81 198 GLU A N 1
ATOM 1462 C CA . GLU A 1 198 ? 12.132 12.148 -12.776 1.00 85.81 198 GLU A CA 1
ATOM 1463 C C . GLU A 1 198 ? 12.565 11.633 -11.397 1.00 85.81 198 GLU A C 1
ATOM 1465 O O . GLU A 1 198 ? 13.730 11.282 -11.216 1.00 85.81 198 GLU A O 1
ATOM 1470 N N . ALA A 1 199 ? 11.630 11.508 -10.448 1.00 82.31 199 ALA A N 1
ATOM 1471 C CA . ALA A 1 199 ? 11.906 10.953 -9.123 1.00 82.31 199 ALA A CA 1
ATOM 1472 C C . ALA A 1 199 ? 12.363 9.483 -9.186 1.00 82.31 199 ALA A C 1
ATOM 1474 O O . ALA A 1 199 ? 13.335 9.105 -8.527 1.00 82.31 199 ALA A O 1
ATOM 1475 N N . VAL A 1 200 ? 11.713 8.666 -10.020 1.00 86.19 200 VAL A N 1
ATOM 1476 C CA . VAL A 1 200 ? 12.087 7.261 -10.245 1.00 86.19 200 VAL A CA 1
ATOM 1477 C C . VAL A 1 200 ? 13.487 7.142 -10.858 1.00 86.19 200 VAL A C 1
ATOM 1479 O O . VAL A 1 200 ? 14.293 6.324 -10.414 1.00 86.19 200 VAL A O 1
ATOM 1482 N N . ILE A 1 201 ? 13.817 7.975 -11.846 1.00 87.44 201 ILE A N 1
ATOM 1483 C CA . ILE A 1 201 ? 15.143 7.977 -12.484 1.00 87.44 201 ILE A CA 1
ATOM 1484 C C . ILE A 1 201 ? 16.223 8.485 -11.525 1.00 87.44 201 ILE A C 1
ATOM 1486 O O . ILE A 1 201 ? 17.317 7.923 -11.473 1.00 87.44 201 ILE A O 1
ATOM 1490 N N . ALA A 1 202 ? 15.921 9.496 -10.709 1.00 84.31 202 ALA A N 1
ATOM 1491 C CA . ALA A 1 202 ? 16.838 9.957 -9.673 1.00 84.31 202 ALA A CA 1
ATOM 1492 C C . ALA A 1 202 ? 17.160 8.838 -8.667 1.00 84.31 202 ALA A C 1
ATOM 1494 O O . ALA A 1 202 ? 18.318 8.681 -8.275 1.00 84.31 202 ALA A O 1
ATOM 1495 N N . ALA A 1 203 ? 16.167 8.020 -8.299 1.00 80.25 203 ALA A N 1
ATOM 1496 C CA . ALA A 1 203 ? 16.374 6.855 -7.442 1.00 80.25 203 ALA A CA 1
ATOM 1497 C C . ALA A 1 203 ? 17.266 5.791 -8.108 1.00 80.25 203 ALA A C 1
ATOM 1499 O O . ALA A 1 203 ? 18.142 5.236 -7.447 1.00 80.25 203 ALA A O 1
ATOM 1500 N N . LEU A 1 204 ? 17.123 5.551 -9.418 1.00 82.25 204 LEU A N 1
ATOM 1501 C CA . LEU A 1 204 ? 18.012 4.650 -10.165 1.00 82.25 204 LEU A CA 1
ATOM 1502 C C . LEU A 1 204 ? 19.484 5.081 -10.073 1.00 82.25 204 LEU A C 1
ATOM 1504 O O . LEU A 1 204 ? 20.357 4.242 -9.846 1.00 82.25 204 LEU A O 1
ATOM 1508 N N . GLY A 1 205 ? 19.759 6.383 -10.197 1.00 73.81 205 GLY A N 1
ATOM 1509 C CA . GLY A 1 205 ? 21.116 6.937 -10.108 1.00 73.81 205 GLY A CA 1
ATOM 1510 C C . GLY A 1 205 ? 21.814 6.689 -8.763 1.00 73.81 205 GLY A C 1
ATOM 1511 O O . GLY A 1 205 ? 23.040 6.719 -8.693 1.00 73.81 205 GLY A O 1
ATOM 1512 N N . MET A 1 206 ? 21.058 6.385 -7.703 1.00 70.62 206 MET A N 1
ATOM 1513 C CA . MET A 1 206 ? 21.604 6.032 -6.387 1.00 70.62 206 MET A CA 1
ATOM 1514 C C . MET A 1 206 ? 22.090 4.574 -6.302 1.00 70.62 206 MET A C 1
ATOM 1516 O O . MET A 1 206 ? 22.829 4.240 -5.376 1.00 70.62 206 MET A O 1
ATOM 1520 N N . HIS A 1 207 ? 21.699 3.707 -7.246 1.00 64.81 207 HIS A N 1
ATOM 1521 C CA . HIS A 1 207 ? 21.959 2.262 -7.209 1.00 64.81 207 HIS A CA 1
ATOM 1522 C C . HIS A 1 207 ? 23.123 1.785 -8.098 1.00 64.81 207 HIS A C 1
ATOM 1524 O O . HIS A 1 207 ? 23.452 0.599 -8.068 1.00 64.81 207 HIS A O 1
ATOM 1530 N N . GLY A 1 208 ? 23.787 2.660 -8.864 1.00 63.81 208 GLY A N 1
ATOM 1531 C CA . GLY A 1 208 ? 24.956 2.259 -9.654 1.00 63.81 208 GLY A CA 1
ATOM 1532 C C . GLY A 1 208 ? 25.399 3.259 -10.720 1.00 63.81 208 GLY A C 1
ATOM 1533 O O . GLY A 1 208 ? 24.847 4.346 -10.856 1.00 63.81 208 GLY A O 1
ATOM 1534 N N . HIS A 1 209 ? 26.434 2.888 -11.478 1.00 71.44 209 HIS A N 1
ATOM 1535 C CA . HIS A 1 209 ? 26.905 3.664 -12.626 1.00 71.44 209 HIS A CA 1
ATOM 1536 C C . HIS A 1 209 ? 26.064 3.333 -13.860 1.00 71.44 209 HIS A C 1
ATOM 1538 O O . HIS A 1 209 ? 26.044 2.189 -14.315 1.00 71.44 209 HIS A O 1
ATOM 1544 N N . LEU A 1 210 ? 25.374 4.342 -14.389 1.00 81.94 210 LEU A N 1
ATOM 1545 C CA . LEU A 1 210 ? 24.705 4.260 -15.683 1.00 81.94 210 LEU A CA 1
ATOM 1546 C C . LEU A 1 210 ? 25.741 4.342 -16.818 1.00 81.94 210 LEU A C 1
ATOM 1548 O O . LEU A 1 210 ? 26.796 4.952 -16.623 1.00 81.94 210 LEU A O 1
ATOM 1552 N N . PRO A 1 211 ? 25.456 3.758 -17.996 1.00 84.75 211 PRO A N 1
ATOM 1553 C CA . PRO A 1 211 ? 26.313 3.903 -19.166 1.00 84.75 211 PRO A CA 1
ATOM 1554 C C . PRO A 1 211 ? 26.587 5.372 -19.513 1.00 84.75 211 PRO A C 1
ATOM 1556 O O . PRO A 1 211 ? 25.728 6.247 -19.352 1.00 84.75 211 PRO A O 1
ATOM 1559 N N . GLU A 1 212 ? 27.800 5.636 -20.005 1.00 87.38 212 GLU A N 1
ATOM 1560 C CA . GLU A 1 212 ? 28.171 6.960 -20.519 1.00 87.38 212 GLU A CA 1
ATOM 1561 C C . GLU A 1 212 ? 27.408 7.284 -21.810 1.00 87.38 212 GLU A C 1
ATOM 1563 O O . GLU A 1 212 ? 27.014 8.434 -22.015 1.00 87.38 212 GLU A O 1
ATOM 1568 N N . ASP A 1 213 ? 27.161 6.260 -22.635 1.00 95.00 213 ASP A N 1
ATOM 1569 C CA . ASP A 1 213 ? 26.366 6.358 -23.856 1.00 95.00 213 ASP A CA 1
ATOM 1570 C C . ASP A 1 213 ? 24.938 6.828 -23.544 1.00 95.00 213 ASP A C 1
ATOM 1572 O O . ASP A 1 213 ? 24.236 6.252 -22.707 1.00 95.00 213 ASP A O 1
ATOM 1576 N N . GLU A 1 214 ? 24.522 7.919 -24.189 1.00 91.56 214 GLU A N 1
ATOM 1577 C CA . GLU A 1 214 ? 23.262 8.592 -23.868 1.00 91.56 214 GLU A CA 1
ATOM 1578 C C . GLU A 1 214 ? 22.040 7.767 -24.279 1.00 91.56 214 GLU A C 1
ATOM 1580 O O . GLU A 1 214 ? 21.051 7.745 -23.542 1.00 91.56 214 GLU A O 1
ATOM 1585 N N . ASP A 1 215 ? 22.121 7.059 -25.407 1.00 93.00 215 ASP A N 1
ATOM 1586 C CA . ASP A 1 215 ? 21.028 6.235 -25.923 1.00 93.00 215 ASP A CA 1
ATOM 1587 C C . ASP A 1 215 ? 20.838 4.985 -25.052 1.00 93.00 215 ASP A C 1
ATOM 1589 O O . ASP A 1 215 ? 19.710 4.632 -24.686 1.00 93.00 215 ASP A O 1
ATOM 1593 N N . GLU A 1 216 ? 21.937 4.336 -24.658 1.00 90.81 216 GLU A N 1
ATOM 1594 C CA . GLU A 1 216 ? 21.904 3.192 -23.747 1.00 90.81 216 GLU A CA 1
ATOM 1595 C C . GLU A 1 216 ? 21.372 3.593 -22.364 1.00 90.81 216 GLU A C 1
ATOM 1597 O O . GLU A 1 216 ? 20.501 2.911 -21.809 1.00 90.81 216 GLU A O 1
ATOM 1602 N N . ARG A 1 217 ? 21.823 4.737 -21.831 1.00 91.12 217 ARG A N 1
ATOM 1603 C CA . ARG A 1 217 ? 21.316 5.290 -20.569 1.00 91.12 217 ARG A CA 1
ATOM 1604 C C . ARG A 1 217 ? 19.816 5.571 -20.641 1.00 91.12 217 ARG A C 1
ATOM 1606 O O . ARG A 1 217 ? 19.075 5.098 -19.778 1.00 91.12 217 ARG A O 1
ATOM 1613 N N . ALA A 1 218 ? 19.355 6.270 -21.679 1.00 91.00 218 ALA A N 1
ATOM 1614 C CA . ALA A 1 218 ? 17.940 6.592 -21.854 1.00 91.00 218 ALA A CA 1
ATOM 1615 C C . ALA A 1 218 ? 17.067 5.328 -21.960 1.00 91.00 218 ALA A C 1
ATOM 1617 O O . ALA A 1 218 ? 15.969 5.277 -21.398 1.00 91.00 218 ALA A O 1
ATOM 1618 N N . ALA A 1 219 ? 17.561 4.279 -22.627 1.00 90.94 219 ALA A N 1
ATOM 1619 C CA . ALA A 1 219 ? 16.864 2.999 -22.722 1.00 90.94 219 ALA A CA 1
ATOM 1620 C C . ALA A 1 219 ? 16.746 2.287 -21.362 1.00 90.94 219 ALA A C 1
ATOM 1622 O O . ALA A 1 219 ? 15.690 1.726 -21.056 1.00 90.94 219 ALA A O 1
ATOM 1623 N N . ILE A 1 220 ? 17.799 2.314 -20.537 1.00 91.31 220 ILE A N 1
ATOM 1624 C CA . ILE A 1 220 ? 17.776 1.746 -19.180 1.00 91.31 220 ILE A CA 1
ATOM 1625 C C . ILE A 1 220 ? 16.815 2.531 -18.285 1.00 91.31 220 ILE A C 1
ATOM 1627 O O . ILE A 1 220 ? 15.993 1.920 -17.605 1.00 91.31 220 ILE A O 1
ATOM 1631 N N . GLU A 1 221 ? 16.869 3.863 -18.314 1.00 92.38 221 GLU A N 1
ATOM 1632 C CA . GLU A 1 221 ? 15.968 4.728 -17.543 1.00 92.38 221 GLU A CA 1
ATOM 1633 C C . GLU A 1 221 ? 14.498 4.484 -17.905 1.00 92.38 221 GLU A C 1
ATOM 1635 O O . GLU A 1 221 ? 13.658 4.324 -17.018 1.00 92.38 221 GLU A O 1
ATOM 1640 N N . ALA A 1 222 ? 14.181 4.393 -19.201 1.00 92.00 222 ALA A N 1
ATOM 1641 C CA . ALA A 1 222 ? 12.827 4.106 -19.667 1.00 92.00 222 ALA A CA 1
ATOM 1642 C C . ALA A 1 222 ? 12.329 2.733 -19.185 1.00 92.00 222 ALA A C 1
ATOM 1644 O O . ALA A 1 222 ? 11.216 2.621 -18.675 1.00 92.00 222 ALA A O 1
ATOM 1645 N N . ARG A 1 223 ? 13.164 1.691 -19.284 1.00 93.19 223 ARG A N 1
ATOM 1646 C CA . ARG A 1 223 ? 12.809 0.337 -18.828 1.00 93.19 223 ARG A CA 1
ATOM 1647 C C . ARG A 1 223 ? 12.709 0.232 -17.311 1.00 93.19 223 ARG A C 1
ATOM 1649 O O . ARG A 1 223 ? 11.870 -0.513 -16.811 1.00 93.19 223 ARG A O 1
ATOM 1656 N N . PHE A 1 224 ? 13.547 0.962 -16.577 1.00 92.12 224 PHE A N 1
ATOM 1657 C CA . PHE A 1 224 ? 13.465 1.042 -15.122 1.00 92.12 224 PHE A CA 1
ATOM 1658 C C . PHE A 1 224 ? 12.168 1.717 -14.685 1.00 92.12 224 PHE A C 1
ATOM 1660 O O . PHE A 1 224 ? 11.462 1.184 -13.831 1.00 92.12 224 PHE A O 1
ATOM 1667 N N . PHE A 1 225 ? 11.814 2.834 -15.324 1.00 93.44 225 PHE A N 1
ATOM 1668 C CA . PHE A 1 225 ? 10.541 3.501 -15.088 1.00 93.44 225 PHE A CA 1
ATOM 1669 C C . PHE A 1 225 ? 9.361 2.569 -15.372 1.00 93.44 225 PHE A C 1
ATOM 1671 O O . PHE A 1 225 ? 8.517 2.380 -14.503 1.00 93.44 225 PHE A O 1
ATOM 1678 N N . GLU A 1 226 ? 9.336 1.900 -16.527 1.00 94.75 226 GLU A N 1
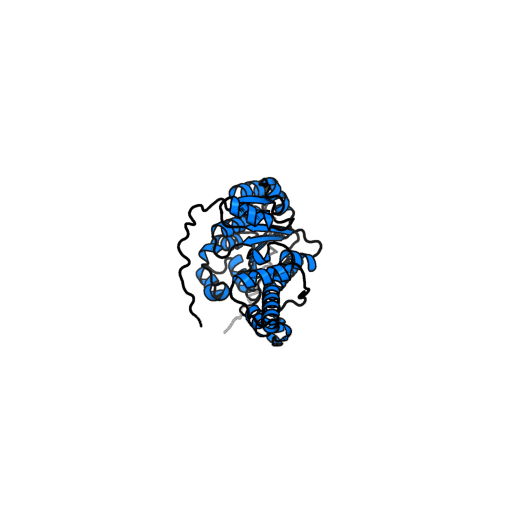ATOM 1679 C CA . GLU A 1 226 ? 8.288 0.921 -16.835 1.00 94.75 226 GLU A CA 1
ATOM 1680 C C . GLU A 1 226 ? 8.209 -0.211 -15.807 1.00 94.75 226 GLU A C 1
ATOM 1682 O O . GLU A 1 226 ? 7.111 -0.621 -15.439 1.00 94.75 226 GLU A O 1
ATOM 1687 N N . ALA A 1 227 ? 9.343 -0.712 -15.314 1.00 93.38 227 ALA A N 1
ATOM 1688 C CA . ALA A 1 227 ? 9.354 -1.754 -14.293 1.00 93.3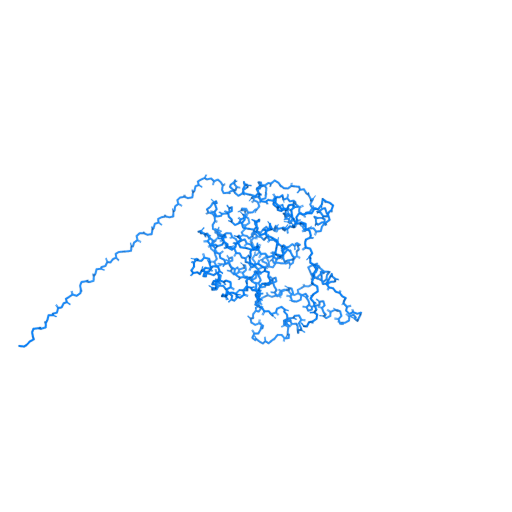8 227 ALA A CA 1
ATOM 1689 C C . ALA A 1 227 ? 8.733 -1.282 -12.966 1.00 93.38 227 ALA A C 1
ATOM 1691 O O . ALA A 1 227 ? 8.019 -2.062 -12.338 1.00 93.38 227 ALA A O 1
ATOM 1692 N N . GLN A 1 228 ? 8.944 -0.020 -12.577 1.00 92.25 228 GLN A N 1
ATOM 1693 C CA . GLN A 1 228 ? 8.281 0.594 -11.418 1.00 92.25 228 GLN A CA 1
ATOM 1694 C C . GLN A 1 228 ? 6.774 0.751 -11.653 1.00 92.25 228 GLN A C 1
ATOM 1696 O O . GLN A 1 228 ? 5.973 0.366 -10.802 1.00 92.25 228 GLN A O 1
ATOM 1701 N N . LEU A 1 229 ? 6.378 1.197 -12.854 1.00 94.94 229 LEU A N 1
ATOM 1702 C CA . LEU A 1 229 ? 4.966 1.309 -13.233 1.00 94.94 229 LEU A CA 1
ATOM 1703 C C . LEU A 1 229 ? 4.218 -0.018 -13.100 1.00 94.94 229 LEU A C 1
ATOM 1705 O O . LEU A 1 229 ? 3.052 -0.008 -12.719 1.00 94.94 229 LEU A O 1
ATOM 1709 N N . VAL A 1 230 ? 4.863 -1.155 -13.395 1.00 96.06 230 VAL A N 1
ATOM 1710 C CA . VAL A 1 230 ? 4.242 -2.476 -13.203 1.00 96.06 230 VAL A CA 1
ATOM 1711 C C . VAL A 1 230 ? 3.770 -2.651 -11.762 1.00 96.06 230 VAL A C 1
ATOM 1713 O O . VAL A 1 230 ? 2.645 -3.100 -11.556 1.00 96.06 230 VAL A O 1
ATOM 1716 N N . TRP A 1 231 ? 4.600 -2.307 -10.779 1.00 96.19 231 TRP A N 1
ATOM 1717 C CA . TRP A 1 231 ? 4.247 -2.430 -9.367 1.00 96.19 231 TRP A CA 1
ATOM 1718 C C . TRP A 1 231 ? 3.140 -1.452 -8.985 1.00 96.19 231 TRP A C 1
ATOM 1720 O O . TRP A 1 231 ? 2.075 -1.887 -8.541 1.00 96.19 231 TRP A O 1
ATOM 1730 N N . ASP A 1 232 ? 3.337 -0.156 -9.241 1.00 96.56 232 ASP A N 1
ATOM 1731 C CA . ASP A 1 232 ? 2.383 0.875 -8.823 1.00 96.56 232 ASP A CA 1
ATOM 1732 C C . ASP A 1 232 ? 1.006 0.701 -9.467 1.00 96.56 232 ASP A C 1
ATOM 1734 O O . ASP A 1 232 ? -0.019 0.823 -8.797 1.00 96.56 232 ASP A O 1
ATOM 1738 N N . GLU A 1 233 ? 0.964 0.424 -10.774 1.00 97.62 233 GLU A N 1
ATOM 1739 C CA . GLU A 1 233 ? -0.293 0.266 -11.503 1.00 97.62 233 GLU A CA 1
ATOM 1740 C C . GLU A 1 233 ? -1.018 -1.015 -11.108 1.00 97.62 233 GLU A C 1
ATOM 1742 O O . GLU A 1 233 ? -2.246 -1.013 -11.036 1.00 97.62 233 GLU A O 1
ATOM 1747 N N . THR A 1 234 ? -0.287 -2.097 -10.825 1.00 98.31 234 THR A N 1
ATOM 1748 C CA . THR A 1 234 ? -0.910 -3.349 -10.377 1.00 98.31 234 THR A CA 1
ATOM 1749 C C . THR A 1 234 ? -1.491 -3.206 -8.974 1.00 98.31 234 THR A C 1
ATOM 1751 O O . THR A 1 234 ? -2.638 -3.597 -8.745 1.00 98.31 234 THR A O 1
ATOM 1754 N N . MET A 1 235 ? -0.749 -2.585 -8.053 1.00 98.62 235 MET A N 1
ATOM 1755 C CA . MET A 1 235 ? -1.245 -2.293 -6.708 1.00 98.62 235 MET A CA 1
ATOM 1756 C C . MET A 1 235 ? -2.444 -1.352 -6.743 1.00 98.62 235 MET A C 1
ATOM 1758 O O . MET A 1 235 ? -3.464 -1.628 -6.112 1.00 98.62 235 MET A O 1
ATOM 1762 N N . ALA A 1 236 ? -2.374 -0.281 -7.535 1.00 98.50 236 ALA A N 1
ATOM 1763 C CA . ALA A 1 236 ? -3.481 0.652 -7.682 1.00 98.50 236 ALA A CA 1
ATOM 1764 C C . ALA A 1 236 ? -4.725 0.014 -8.319 1.00 98.50 236 ALA A C 1
ATOM 1766 O O . ALA A 1 236 ? -5.839 0.320 -7.896 1.00 98.50 236 ALA A O 1
ATOM 1767 N N . ALA A 1 237 ? -4.555 -0.871 -9.306 1.00 98.50 237 ALA A N 1
ATOM 1768 C CA . ALA A 1 237 ? -5.661 -1.627 -9.891 1.00 98.50 237 ALA A CA 1
ATOM 1769 C C . ALA A 1 237 ? -6.302 -2.568 -8.862 1.00 98.50 237 ALA A C 1
ATOM 1771 O O . ALA A 1 237 ? -7.513 -2.521 -8.679 1.00 98.50 237 ALA A O 1
ATOM 1772 N N . SER A 1 238 ? -5.496 -3.323 -8.111 1.00 98.62 238 SER A N 1
ATOM 1773 C CA . SER A 1 238 ? -5.997 -4.224 -7.063 1.00 98.62 238 SER A CA 1
ATOM 1774 C C . SER A 1 238 ? -6.761 -3.468 -5.966 1.00 98.62 238 SER A C 1
ATOM 1776 O O . SER A 1 238 ? -7.796 -3.927 -5.486 1.00 98.62 238 SER A O 1
ATOM 1778 N N . ILE A 1 239 ? -6.290 -2.273 -5.588 1.00 98.75 239 ILE A N 1
ATOM 1779 C CA . ILE A 1 239 ? -6.991 -1.398 -4.635 1.00 98.75 239 ILE A CA 1
ATOM 1780 C C . ILE A 1 239 ? -8.300 -0.863 -5.233 1.00 98.75 239 ILE A C 1
ATOM 1782 O O . ILE A 1 239 ? -9.300 -0.795 -4.521 1.00 98.75 239 ILE A O 1
ATOM 1786 N N . ALA A 1 240 ? -8.322 -0.489 -6.516 1.00 98.44 240 ALA A N 1
ATOM 1787 C CA . ALA A 1 240 ? -9.541 -0.038 -7.188 1.00 98.44 240 ALA A CA 1
ATOM 1788 C C . ALA A 1 240 ? -10.602 -1.152 -7.248 1.00 98.44 240 ALA A C 1
ATOM 1790 O O . ALA A 1 240 ? -11.741 -0.923 -6.844 1.00 98.44 240 ALA A O 1
ATOM 1791 N N . ASP A 1 241 ? -10.209 -2.371 -7.619 1.00 98.00 241 ASP A N 1
ATOM 1792 C CA . ASP A 1 241 ? -11.096 -3.541 -7.631 1.00 98.00 241 ASP A CA 1
ATOM 1793 C C . ASP A 1 241 ? -11.640 -3.847 -6.220 1.00 98.00 241 ASP A C 1
ATOM 1795 O O . ASP A 1 241 ? -12.823 -4.156 -6.027 1.00 98.00 241 ASP A O 1
ATOM 1799 N N . ALA A 1 242 ? -10.799 -3.701 -5.190 1.00 98.38 242 ALA A N 1
ATOM 1800 C CA . ALA A 1 242 ? -11.216 -3.833 -3.795 1.00 98.38 242 ALA A CA 1
ATOM 1801 C C . ALA A 1 242 ? -12.205 -2.731 -3.369 1.00 98.38 242 ALA A C 1
ATOM 1803 O O . ALA A 1 242 ? -13.160 -3.003 -2.642 1.00 98.38 242 ALA A O 1
ATOM 1804 N N . LEU A 1 243 ? -12.017 -1.487 -3.819 1.00 98.31 243 LEU A N 1
ATOM 1805 C CA . LEU A 1 243 ? -12.937 -0.380 -3.532 1.00 98.31 243 LEU A CA 1
ATOM 1806 C C . LEU A 1 243 ? -14.326 -0.601 -4.135 1.00 98.31 243 LEU A C 1
ATOM 1808 O O . LEU A 1 243 ? -15.312 -0.198 -3.517 1.00 98.31 243 LEU A O 1
ATOM 1812 N N . GLU A 1 244 ? -14.400 -1.226 -5.309 1.00 96.62 244 GLU A N 1
ATOM 1813 C CA . GLU A 1 244 ? -15.661 -1.551 -5.982 1.00 96.62 244 GLU A CA 1
ATOM 1814 C C . GLU A 1 244 ? -16.377 -2.752 -5.350 1.00 96.62 244 GLU A C 1
ATOM 1816 O O . GLU A 1 244 ? -17.607 -2.771 -5.267 1.00 96.62 244 GLU A O 1
ATOM 1821 N N . SER A 1 245 ? -15.619 -3.749 -4.889 1.00 97.06 245 SER A N 1
ATOM 1822 C CA . SER A 1 245 ? -16.166 -5.007 -4.364 1.00 97.06 245 SER A CA 1
ATOM 1823 C C . SER A 1 245 ? -16.488 -4.981 -2.866 1.00 97.06 245 SER A C 1
ATOM 1825 O O . SER A 1 245 ? -17.405 -5.680 -2.424 1.00 97.06 245 SER A O 1
ATOM 1827 N N . LEU A 1 246 ? -15.772 -4.183 -2.068 1.00 97.19 246 LEU A N 1
ATOM 1828 C CA . LEU A 1 246 ? -15.954 -4.132 -0.617 1.00 97.19 246 LEU A CA 1
ATOM 1829 C C . LEU A 1 246 ? -17.038 -3.125 -0.194 1.00 97.19 246 LEU A C 1
ATOM 1831 O O . LEU A 1 246 ? -17.121 -2.024 -0.742 1.00 97.19 246 LEU A O 1
ATOM 1835 N N . PRO A 1 247 ? -17.816 -3.412 0.871 1.00 97.25 247 PRO A N 1
ATOM 1836 C CA . PRO A 1 247 ? -18.801 -2.471 1.402 1.00 97.25 247 PRO A CA 1
ATOM 1837 C C . PRO A 1 247 ? -18.189 -1.112 1.757 1.00 97.25 247 PRO A C 1
ATOM 1839 O O . PRO A 1 247 ? -17.129 -1.057 2.381 1.00 97.25 247 PRO A O 1
ATOM 1842 N N . GLY A 1 248 ? -18.900 -0.016 1.465 1.00 95.12 248 GLY A N 1
ATOM 1843 C CA . GLY A 1 248 ? -18.497 1.382 1.723 1.00 95.12 248 GLY A CA 1
ATOM 1844 C C . GLY A 1 248 ? -18.167 1.750 3.184 1.00 95.12 248 GLY A C 1
ATOM 1845 O O . GLY A 1 248 ? -17.719 2.861 3.458 1.00 95.12 248 GLY A O 1
ATOM 1846 N N . THR A 1 249 ? -18.298 0.806 4.116 1.00 94.38 249 THR A N 1
ATOM 1847 C CA . THR A 1 249 ? -17.862 0.900 5.517 1.00 94.38 249 THR A CA 1
ATOM 1848 C C . THR A 1 249 ? -16.447 0.355 5.784 1.00 94.38 249 THR A C 1
ATOM 1850 O O . THR A 1 249 ? -15.814 0.814 6.728 1.00 94.38 249 THR A O 1
ATOM 1853 N N . VAL A 1 250 ? -15.925 -0.565 4.956 1.00 97.88 250 VAL A N 1
ATOM 1854 C CA . VAL A 1 250 ? -14.596 -1.207 5.116 1.00 97.88 250 VAL A CA 1
ATOM 1855 C C . VAL A 1 250 ? -13.424 -0.277 4.771 1.00 97.88 250 VAL A C 1
ATOM 1857 O O . VAL A 1 250 ? -13.273 0.136 3.627 1.00 97.88 250 VAL A O 1
ATOM 1860 N N . ARG A 1 251 ? -12.532 0.039 5.705 1.00 98.25 251 ARG A N 1
ATOM 1861 C CA . ARG A 1 251 ? -11.335 0.847 5.393 1.00 98.25 251 ARG A CA 1
ATOM 1862 C C . ARG A 1 251 ? -10.259 -0.011 4.739 1.00 98.25 251 ARG A C 1
ATOM 1864 O O . ARG A 1 251 ? -10.097 -1.158 5.125 1.00 98.25 251 ARG A O 1
ATOM 1871 N N . ILE A 1 252 ? -9.522 0.528 3.772 1.00 98.81 252 ILE A N 1
ATOM 1872 C CA . ILE A 1 252 ? -8.375 -0.169 3.173 1.00 98.81 252 ILE A CA 1
ATOM 1873 C C . ILE A 1 252 ? -7.104 0.445 3.752 1.00 98.81 252 ILE A C 1
ATOM 1875 O O . ILE A 1 252 ? -6.851 1.631 3.541 1.00 98.81 252 ILE A O 1
ATOM 1879 N N . VAL A 1 253 ? -6.313 -0.341 4.479 1.00 98.75 253 VAL A N 1
ATOM 1880 C CA . VAL A 1 253 ? -4.986 0.070 4.960 1.00 98.75 253 VAL A CA 1
ATOM 1881 C C . VAL A 1 253 ? -3.947 -0.595 4.070 1.00 98.75 253 VAL A C 1
ATOM 1883 O O . VAL A 1 253 ? -3.842 -1.817 4.059 1.00 98.75 253 VAL A O 1
ATOM 1886 N N . VAL A 1 254 ? -3.212 0.206 3.303 1.00 98.88 254 VAL A N 1
ATOM 1887 C CA . VAL A 1 254 ? -2.209 -0.251 2.337 1.00 98.88 254 VAL A CA 1
ATOM 1888 C C . VAL A 1 254 ? -0.829 -0.183 2.981 1.00 98.88 254 VAL A C 1
ATOM 1890 O O . VAL A 1 254 ? -0.399 0.890 3.396 1.00 98.88 254 VAL A O 1
ATOM 1893 N N . ALA A 1 255 ? -0.134 -1.313 3.044 1.00 98.50 255 ALA A N 1
ATOM 1894 C CA . ALA A 1 255 ? 1.260 -1.424 3.450 1.00 98.50 255 ALA A CA 1
ATOM 1895 C C . ALA A 1 255 ? 2.123 -1.682 2.209 1.00 98.50 255 ALA A C 1
ATOM 1897 O O . ALA A 1 255 ? 2.036 -2.753 1.603 1.00 98.50 255 ALA A O 1
ATOM 1898 N N . ALA A 1 256 ? 2.918 -0.683 1.833 1.00 98.00 256 ALA A N 1
ATOM 1899 C CA . ALA A 1 256 ? 3.791 -0.711 0.664 1.00 98.00 256 ALA A CA 1
ATOM 1900 C C . ALA A 1 256 ? 5.033 0.155 0.905 1.00 98.00 256 ALA A C 1
ATOM 1902 O O . ALA A 1 256 ? 5.009 1.050 1.752 1.00 98.00 256 ALA A O 1
ATOM 1903 N N . GLY A 1 257 ? 6.092 -0.066 0.138 1.00 95.00 257 GLY A N 1
ATOM 1904 C CA . GLY A 1 257 ? 7.338 0.671 0.208 1.00 95.00 257 GLY A CA 1
ATOM 1905 C C . GLY A 1 257 ? 7.105 2.174 0.073 1.00 95.00 257 GLY A C 1
ATOM 1906 O O . GLY A 1 257 ? 6.297 2.644 -0.732 1.00 95.00 257 GLY A O 1
ATOM 1907 N N . ALA A 1 258 ? 7.834 2.960 0.860 1.00 91.38 258 ALA A N 1
ATOM 1908 C CA . ALA A 1 258 ? 7.672 4.406 0.940 1.00 91.38 258 ALA A CA 1
ATOM 1909 C C . ALA A 1 258 ? 7.821 5.090 -0.425 1.00 91.38 258 ALA A C 1
ATOM 1911 O O . ALA A 1 258 ? 7.117 6.057 -0.684 1.00 91.38 258 ALA A O 1
ATOM 1912 N N . MET A 1 259 ? 8.664 4.564 -1.319 1.00 87.75 259 MET A N 1
ATOM 1913 C CA . MET A 1 259 ? 8.809 5.069 -2.691 1.00 87.75 259 MET A CA 1
ATOM 1914 C C . MET A 1 259 ? 7.515 4.981 -3.515 1.00 87.75 259 MET A C 1
ATOM 1916 O O . MET A 1 259 ? 7.268 5.855 -4.338 1.00 87.75 259 MET A O 1
ATOM 1920 N N . HIS A 1 260 ? 6.679 3.970 -3.272 1.00 92.25 260 HIS A N 1
ATOM 1921 C CA . HIS A 1 260 ? 5.406 3.770 -3.968 1.00 92.25 260 HIS A CA 1
ATOM 1922 C C . HIS A 1 260 ? 4.270 4.628 -3.388 1.00 92.25 260 HIS A C 1
ATOM 1924 O O . HIS A 1 260 ? 3.250 4.849 -4.042 1.00 92.25 260 HIS A O 1
ATOM 1930 N N . VAL A 1 261 ? 4.427 5.112 -2.151 1.00 92.88 261 VAL A N 1
ATOM 1931 C CA . VAL A 1 261 ? 3.396 5.858 -1.409 1.00 92.88 261 VAL A CA 1
ATOM 1932 C C . VAL A 1 261 ? 3.686 7.356 -1.347 1.00 92.88 261 VAL A C 1
ATOM 1934 O O . VAL A 1 261 ? 2.766 8.163 -1.481 1.00 92.88 261 VAL A O 1
ATOM 1937 N N . ALA A 1 262 ? 4.936 7.730 -1.094 1.00 86.31 262 ALA A N 1
ATOM 1938 C CA . ALA A 1 262 ? 5.355 9.109 -0.895 1.00 86.31 262 ALA A CA 1
ATOM 1939 C C . ALA A 1 262 ? 5.299 9.908 -2.199 1.00 86.31 262 ALA A C 1
ATOM 1941 O O . ALA A 1 262 ? 5.410 9.362 -3.298 1.00 86.31 262 ALA A O 1
ATOM 1942 N N . GLY A 1 263 ? 5.216 11.232 -2.084 1.00 80.75 263 GLY A N 1
ATOM 1943 C CA . GLY A 1 263 ? 5.399 12.077 -3.257 1.00 80.75 263 GLY A CA 1
ATOM 1944 C C . GLY A 1 263 ? 4.123 12.253 -4.077 1.00 80.75 263 GLY A C 1
ATOM 1945 O O . GLY A 1 263 ? 3.051 12.505 -3.540 1.00 80.75 263 GLY A O 1
ATOM 1946 N N . GLY A 1 264 ? 4.247 12.152 -5.396 1.00 81.75 264 GLY A N 1
ATOM 1947 C CA . GLY A 1 264 ? 3.134 12.112 -6.342 1.00 81.75 264 GLY A CA 1
ATOM 1948 C C . GLY A 1 264 ? 3.494 11.207 -7.521 1.00 81.75 264 GLY A C 1
ATOM 1949 O O . GLY A 1 264 ? 4.660 11.131 -7.895 1.00 81.75 264 GLY A O 1
ATOM 1950 N N . GLY A 1 265 ? 2.508 10.511 -8.081 1.00 86.25 265 GLY A N 1
ATOM 1951 C CA . GLY A 1 265 ? 2.596 9.586 -9.217 1.00 86.25 265 GLY A CA 1
ATOM 1952 C C . GLY A 1 265 ? 2.741 8.097 -8.875 1.00 86.25 265 GLY A C 1
ATOM 1953 O O . GLY A 1 265 ? 2.650 7.266 -9.782 1.00 86.25 265 GLY A O 1
ATOM 1954 N N . GLY A 1 266 ? 2.913 7.750 -7.597 1.00 92.31 266 GLY A N 1
ATOM 1955 C CA . GLY A 1 266 ? 2.885 6.367 -7.102 1.00 92.31 266 GLY A CA 1
ATOM 1956 C C . GLY A 1 266 ? 1.463 5.801 -6.957 1.00 92.31 266 GLY A C 1
ATOM 1957 O O . GLY A 1 266 ? 0.512 6.274 -7.590 1.00 92.31 266 GLY A O 1
ATOM 1958 N N . ILE A 1 267 ? 1.296 4.804 -6.083 1.00 96.62 267 ILE A N 1
ATOM 1959 C CA . ILE A 1 267 ? 0.020 4.108 -5.833 1.00 96.62 267 ILE A CA 1
ATOM 1960 C C . ILE A 1 267 ? -1.139 5.084 -5.559 1.00 96.62 267 ILE A C 1
ATOM 1962 O O . ILE A 1 267 ? -2.175 4.943 -6.213 1.00 96.62 267 ILE A O 1
ATOM 1966 N N . PRO A 1 268 ? -1.028 6.088 -4.659 1.00 95.88 268 PRO A N 1
ATOM 1967 C CA . PRO A 1 268 ? -2.184 6.908 -4.283 1.00 95.88 268 PRO A CA 1
ATOM 1968 C C . PRO A 1 268 ? -2.789 7.690 -5.455 1.00 95.88 268 PRO A C 1
ATOM 1970 O O . PRO A 1 268 ? -4.013 7.757 -5.593 1.00 95.88 268 PRO A O 1
ATOM 1973 N N . ASP A 1 269 ? -1.947 8.233 -6.336 1.00 94.00 269 ASP A N 1
ATOM 1974 C CA . ASP A 1 269 ? -2.397 9.021 -7.487 1.00 94.00 269 ASP A CA 1
ATOM 1975 C C . ASP A 1 269 ? -2.958 8.121 -8.592 1.00 94.00 269 ASP A C 1
ATOM 1977 O O . ASP A 1 269 ? -3.934 8.470 -9.259 1.00 94.00 269 ASP A O 1
ATOM 1981 N N . ARG A 1 270 ? -2.414 6.909 -8.738 1.00 95.88 270 ARG A N 1
ATOM 1982 C CA . ARG A 1 270 ? -2.943 5.890 -9.658 1.00 95.88 270 ARG A CA 1
ATOM 1983 C C . ARG A 1 270 ? -4.273 5.311 -9.184 1.00 95.88 270 ARG A C 1
ATOM 1985 O O . ARG A 1 270 ? -5.119 4.984 -10.019 1.00 95.88 270 ARG A O 1
ATOM 1992 N N . VAL A 1 271 ? -4.488 5.223 -7.871 1.00 97.56 271 VAL A N 1
ATOM 1993 C CA . VAL A 1 271 ? -5.805 4.932 -7.285 1.00 97.56 271 VAL A CA 1
ATOM 1994 C C . VAL A 1 271 ? -6.753 6.102 -7.537 1.00 97.56 271 VAL A C 1
ATOM 1996 O O . VAL A 1 271 ? -7.868 5.875 -7.996 1.00 97.56 271 VAL A O 1
ATOM 1999 N N . ALA A 1 272 ? -6.315 7.350 -7.331 1.00 95.88 272 ALA A N 1
ATOM 2000 C CA . ALA A 1 272 ? -7.136 8.534 -7.600 1.00 95.88 272 ALA A CA 1
ATOM 2001 C C . ALA A 1 272 ? -7.544 8.638 -9.079 1.00 95.88 272 ALA A C 1
ATOM 2003 O O . ALA A 1 272 ? -8.674 9.010 -9.378 1.00 95.88 272 ALA A O 1
ATOM 2004 N N . ARG A 1 273 ? -6.665 8.255 -10.014 1.00 95.75 273 ARG A N 1
ATOM 2005 C CA . ARG A 1 273 ? -6.990 8.200 -11.448 1.00 95.75 273 ARG A CA 1
ATOM 2006 C C . ARG A 1 273 ? -8.122 7.212 -11.741 1.00 95.75 273 ARG A C 1
ATOM 2008 O O . ARG A 1 273 ? -8.997 7.515 -12.547 1.00 95.75 273 ARG A O 1
ATOM 2015 N N . ARG A 1 274 ? -8.107 6.047 -11.084 1.00 96.88 274 ARG A N 1
ATOM 2016 C CA . ARG A 1 274 ? -9.113 4.984 -11.255 1.00 96.88 274 ARG A CA 1
ATOM 2017 C C . ARG A 1 274 ? -10.415 5.280 -10.523 1.00 96.88 274 ARG A C 1
ATOM 2019 O O . ARG A 1 274 ? -11.487 5.004 -11.049 1.00 96.88 274 ARG A O 1
ATOM 2026 N N . VAL A 1 275 ? -10.326 5.871 -9.333 1.00 97.12 275 VAL A N 1
ATOM 2027 C CA . VAL A 1 275 ? -11.467 6.161 -8.456 1.00 97.12 275 VAL A CA 1
ATOM 2028 C C . VAL A 1 275 ? -11.406 7.624 -7.976 1.00 97.12 275 VAL A C 1
ATOM 2030 O O . VAL A 1 275 ? -11.084 7.880 -6.817 1.00 97.12 275 VAL A O 1
ATOM 2033 N N . PRO A 1 276 ? -11.743 8.621 -8.820 1.00 95.69 276 PRO A N 1
ATOM 2034 C CA . PRO A 1 276 ? -11.506 10.045 -8.522 1.00 95.69 276 PRO A CA 1
ATOM 2035 C C . PRO A 1 276 ? -12.182 10.600 -7.263 1.00 95.69 276 PRO A C 1
ATOM 2037 O O . PRO A 1 276 ? -11.750 11.613 -6.720 1.00 95.69 276 PRO A O 1
ATOM 2040 N N . SER A 1 277 ? -13.254 9.963 -6.789 1.00 93.31 277 SER A N 1
ATOM 2041 C CA . SER A 1 277 ? -13.991 10.393 -5.596 1.00 93.31 277 SER A CA 1
ATOM 2042 C C . SER A 1 277 ? -13.480 9.779 -4.290 1.00 93.31 277 SER A C 1
ATOM 2044 O O . SER A 1 277 ? -14.040 10.071 -3.230 1.00 93.31 277 SER A O 1
ATOM 2046 N N . VAL A 1 278 ? -12.485 8.886 -4.337 1.00 96.62 278 VAL A N 1
ATOM 2047 C CA . VAL A 1 278 ? -12.011 8.194 -3.136 1.00 96.62 278 VAL A CA 1
ATOM 2048 C C . VAL A 1 278 ? -11.212 9.143 -2.248 1.00 96.62 278 VAL A C 1
ATOM 2050 O O . VAL A 1 278 ? -10.260 9.790 -2.678 1.00 96.62 278 VAL A O 1
ATOM 2053 N N . GLN A 1 279 ? -11.600 9.229 -0.977 1.00 96.81 279 GLN A N 1
ATOM 2054 C CA . GLN A 1 279 ? -10.821 9.964 0.014 1.00 96.81 279 GLN A CA 1
ATOM 2055 C C . GLN A 1 279 ? -9.639 9.109 0.457 1.00 96.81 279 GLN A C 1
ATOM 2057 O O . GLN A 1 279 ? -9.825 7.959 0.864 1.00 96.81 279 GLN A O 1
ATOM 2062 N N . GLN A 1 280 ? -8.438 9.672 0.399 1.00 96.75 280 GLN A N 1
ATOM 2063 C CA . GLN A 1 280 ? -7.198 8.969 0.710 1.00 96.75 280 GLN A CA 1
ATOM 2064 C C . GLN A 1 280 ? -6.351 9.783 1.684 1.00 96.75 280 GLN A C 1
ATOM 2066 O O . GLN A 1 280 ? -6.448 11.010 1.724 1.00 96.75 280 GLN A O 1
ATOM 2071 N N . VAL A 1 281 ? -5.498 9.104 2.441 1.00 95.75 281 VAL A N 1
ATOM 2072 C CA . VAL A 1 281 ? -4.430 9.734 3.223 1.00 95.75 281 VAL A CA 1
ATOM 2073 C C . VAL A 1 281 ? -3.126 8.981 2.988 1.00 95.75 281 VAL A C 1
ATOM 2075 O O . VAL A 1 281 ? -3.139 7.761 2.818 1.00 95.75 281 VAL A O 1
ATOM 2078 N N . ARG A 1 282 ? -2.010 9.714 2.959 1.00 95.50 282 ARG A N 1
ATOM 2079 C CA . ARG A 1 282 ? -0.662 9.165 2.792 1.00 95.50 282 ARG A CA 1
ATOM 2080 C C . ARG A 1 282 ? 0.126 9.392 4.069 1.00 95.50 282 ARG A C 1
ATOM 2082 O O . ARG A 1 282 ? 0.278 10.529 4.517 1.00 95.50 282 ARG A O 1
ATOM 2089 N N . ILE A 1 283 ? 0.601 8.305 4.649 1.00 95.50 283 ILE A N 1
ATOM 2090 C CA . ILE A 1 283 ? 1.450 8.279 5.829 1.00 95.50 283 ILE A CA 1
ATOM 2091 C C . ILE A 1 283 ? 2.762 7.638 5.399 1.00 95.50 283 ILE A C 1
ATOM 2093 O O . ILE A 1 283 ? 2.767 6.497 4.961 1.00 95.50 283 ILE A O 1
ATOM 2097 N N . VAL A 1 284 ? 3.868 8.363 5.492 1.00 94.31 284 VAL A N 1
ATOM 2098 C CA . VAL A 1 284 ? 5.195 7.873 5.112 1.00 94.31 284 VAL A CA 1
ATOM 2099 C C . VAL A 1 284 ? 5.987 7.656 6.388 1.00 94.31 284 VAL A C 1
ATOM 2101 O O . VAL A 1 284 ? 6.395 8.614 7.049 1.00 94.31 284 VAL A O 1
ATOM 2104 N N . CYS A 1 285 ? 6.161 6.396 6.771 1.00 92.88 285 CYS A N 1
ATOM 2105 C CA . CYS A 1 285 ? 6.916 6.029 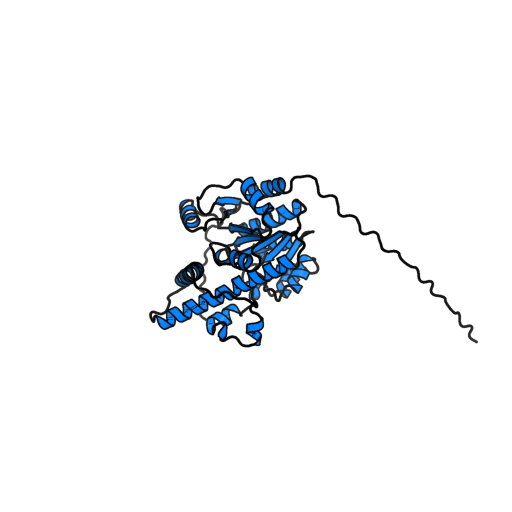7.954 1.00 92.88 285 CYS A CA 1
ATOM 2106 C C . CYS A 1 285 ? 8.407 5.990 7.629 1.00 92.88 285 CYS A C 1
ATOM 2108 O O . CYS A 1 285 ? 8.837 5.336 6.681 1.00 92.88 285 CYS A O 1
ATOM 2110 N N . LEU A 1 286 ? 9.200 6.671 8.448 1.00 89.56 286 LEU A N 1
ATOM 2111 C CA . LEU A 1 286 ? 10.653 6.657 8.367 1.00 89.56 286 LEU A CA 1
ATOM 2112 C C . LEU A 1 286 ? 11.221 6.117 9.681 1.00 89.56 286 LEU A C 1
ATOM 2114 O O . LEU A 1 286 ? 10.627 6.358 10.740 1.00 89.56 286 LEU A O 1
ATOM 2118 N N . PRO A 1 287 ? 12.370 5.418 9.652 1.00 85.50 287 PRO A N 1
ATOM 2119 C CA . PRO A 1 287 ? 13.061 5.069 10.882 1.00 85.50 287 PRO A CA 1
ATOM 2120 C C . PRO A 1 287 ? 13.415 6.345 11.650 1.00 85.50 287 PRO A C 1
ATOM 2122 O O . PRO A 1 287 ? 13.597 7.421 11.063 1.00 85.50 287 PRO A O 1
ATOM 2125 N N . ARG A 1 288 ? 13.529 6.236 12.978 1.00 78.31 288 ARG A N 1
ATOM 2126 C CA . ARG A 1 288 ? 13.977 7.374 13.784 1.00 78.31 288 ARG A CA 1
ATOM 2127 C C . ARG A 1 288 ? 15.352 7.830 13.305 1.00 78.31 288 ARG A C 1
ATOM 2129 O O . ARG A 1 288 ? 16.258 7.034 13.081 1.00 78.31 288 ARG A O 1
ATOM 2136 N N . MET A 1 289 ? 15.488 9.139 13.161 1.00 74.62 289 MET A N 1
ATOM 2137 C CA . MET A 1 289 ? 16.704 9.783 12.689 1.00 74.62 289 MET A CA 1
ATOM 2138 C C . MET A 1 289 ? 16.938 11.081 13.449 1.00 74.62 289 MET A C 1
ATOM 2140 O O . MET A 1 289 ? 16.025 11.629 14.070 1.00 74.62 289 MET A O 1
ATOM 2144 N N . GLU A 1 290 ? 18.166 11.586 13.384 1.00 70.62 290 GLU A N 1
ATOM 2145 C CA . GLU A 1 290 ? 18.496 12.894 13.938 1.00 70.62 290 GLU A CA 1
ATOM 2146 C C . GLU A 1 290 ? 17.653 14.010 13.300 1.00 70.62 290 GLU A C 1
ATOM 2148 O O . GLU A 1 290 ? 17.293 13.952 12.121 1.00 70.62 290 GLU A O 1
ATOM 2153 N N . ALA A 1 291 ? 17.387 15.070 14.068 1.00 68.44 291 ALA A N 1
ATOM 2154 C CA . ALA A 1 291 ? 16.502 16.162 13.659 1.00 68.44 291 ALA A CA 1
ATOM 2155 C C . ALA A 1 291 ? 16.915 16.835 12.334 1.00 68.44 291 ALA A C 1
ATOM 2157 O O . ALA A 1 291 ? 16.050 17.230 11.555 1.00 68.44 291 ALA A O 1
ATOM 2158 N N . ALA A 1 292 ? 18.218 16.933 12.046 1.00 66.06 292 ALA A N 1
ATOM 2159 C CA . ALA A 1 292 ? 18.714 17.496 10.788 1.00 66.06 292 ALA A CA 1
ATOM 2160 C C . ALA A 1 292 ? 18.337 16.630 9.570 1.00 66.06 292 ALA A C 1
ATOM 2162 O O . ALA A 1 292 ? 17.935 17.155 8.531 1.00 66.06 292 ALA A O 1
ATOM 2163 N N . ASN A 1 293 ? 18.398 15.304 9.715 1.00 73.25 293 ASN A N 1
ATOM 2164 C CA . ASN A 1 293 ? 17.999 14.366 8.665 1.00 73.25 293 ASN A CA 1
ATOM 2165 C C . ASN A 1 293 ? 16.480 14.360 8.485 1.00 73.25 293 ASN A C 1
ATOM 2167 O O . ASN A 1 293 ? 15.998 14.319 7.354 1.00 73.25 293 ASN A O 1
ATOM 2171 N N . LEU A 1 294 ? 15.729 14.500 9.582 1.00 72.12 294 LEU A N 1
ATOM 2172 C CA . LEU A 1 294 ? 14.279 14.651 9.528 1.00 72.12 294 LEU A CA 1
ATOM 2173 C C . LEU A 1 294 ? 13.876 15.918 8.770 1.00 72.12 294 LEU A C 1
ATOM 2175 O O . LEU A 1 294 ? 13.017 15.853 7.898 1.00 72.12 294 LEU A O 1
ATOM 2179 N N . GLN A 1 295 ? 14.512 17.058 9.051 1.00 70.94 295 GLN A N 1
ATOM 2180 C CA . GLN A 1 295 ? 14.252 18.302 8.321 1.00 70.94 295 GLN A CA 1
ATOM 2181 C C . GLN A 1 295 ? 14.529 18.152 6.822 1.00 70.94 295 GLN A C 1
ATOM 2183 O O . GLN A 1 295 ? 13.742 18.630 6.009 1.00 70.94 295 GLN A O 1
ATOM 2188 N N . ALA A 1 296 ? 15.606 17.457 6.446 1.00 72.06 296 ALA A N 1
ATOM 2189 C CA . ALA A 1 296 ? 15.913 17.182 5.045 1.00 72.06 296 ALA A CA 1
ATOM 2190 C C . ALA A 1 296 ? 14.890 16.239 4.384 1.00 72.06 296 ALA A C 1
ATOM 2192 O O . ALA A 1 296 ? 14.549 16.439 3.220 1.00 72.06 296 ALA A O 1
ATOM 2193 N N . ALA A 1 297 ? 14.395 15.231 5.109 1.00 71.81 297 ALA A N 1
ATOM 2194 C CA . ALA A 1 297 ? 13.358 14.321 4.625 1.00 71.81 297 ALA A CA 1
ATOM 2195 C C . ALA A 1 297 ? 12.009 15.038 4.449 1.00 71.81 297 ALA A C 1
ATOM 2197 O O . ALA A 1 297 ? 11.389 14.932 3.396 1.00 71.81 297 ALA A O 1
ATOM 2198 N N . VAL A 1 298 ? 11.601 15.833 5.440 1.00 72.75 298 VAL A N 1
ATOM 2199 C CA . VAL A 1 298 ? 10.401 16.684 5.403 1.00 72.75 298 VAL A CA 1
ATOM 2200 C C . VAL A 1 298 ? 10.486 17.693 4.259 1.00 72.75 298 VAL A C 1
ATOM 2202 O O . VAL A 1 298 ? 9.553 17.803 3.481 1.00 72.75 298 VAL A O 1
ATOM 2205 N N . ALA A 1 299 ? 11.626 18.359 4.059 1.00 67.56 299 ALA A N 1
ATOM 2206 C CA . ALA A 1 299 ? 11.797 19.314 2.959 1.00 67.56 299 ALA A CA 1
ATOM 2207 C C . ALA A 1 299 ? 11.626 18.694 1.556 1.00 67.56 299 ALA A C 1
ATOM 2209 O O . ALA A 1 299 ? 11.474 19.424 0.578 1.00 67.56 299 ALA A O 1
ATOM 2210 N N . ARG A 1 300 ? 11.680 17.362 1.448 1.00 70.12 300 ARG A N 1
ATOM 2211 C CA . ARG A 1 300 ? 11.449 16.601 0.212 1.00 70.12 300 ARG A CA 1
ATOM 2212 C C . ARG A 1 300 ? 10.070 15.938 0.169 1.00 70.12 300 ARG A C 1
ATOM 2214 O O . ARG A 1 300 ? 9.722 15.365 -0.859 1.00 70.12 300 ARG A O 1
ATOM 2221 N N . ALA A 1 301 ? 9.311 15.977 1.262 1.00 72.69 301 ALA A N 1
ATOM 2222 C CA . ALA A 1 301 ? 7.989 15.379 1.339 1.00 72.69 301 ALA A CA 1
ATOM 2223 C C . ALA A 1 301 ? 6.977 16.211 0.543 1.00 72.69 301 ALA A C 1
ATOM 2225 O O . ALA A 1 301 ? 7.066 17.438 0.461 1.00 72.69 301 ALA A O 1
ATOM 2226 N N . HIS A 1 302 ? 5.998 15.540 -0.056 1.00 75.62 302 HIS A N 1
ATOM 2227 C CA . HIS A 1 302 ? 5.018 16.213 -0.895 1.00 75.62 302 HIS A CA 1
ATOM 2228 C C . HIS A 1 302 ? 3.926 16.877 -0.045 1.00 75.62 302 HIS A C 1
ATOM 2230 O O . HIS A 1 302 ? 3.538 16.341 1.001 1.00 75.62 302 HIS A O 1
ATOM 2236 N N . PRO A 1 303 ? 3.362 18.012 -0.501 1.00 71.44 303 PRO A N 1
ATOM 2237 C CA . PRO A 1 303 ? 2.162 18.590 0.093 1.00 71.44 303 PRO A CA 1
ATOM 2238 C C . PRO A 1 303 ? 1.042 17.554 0.247 1.00 71.44 303 PRO A C 1
ATOM 2240 O O . PRO A 1 303 ? 0.588 16.962 -0.729 1.00 71.44 303 PRO A O 1
ATOM 2243 N N . GLY A 1 304 ? 0.611 17.299 1.482 1.00 80.38 304 GLY A N 1
ATOM 2244 C CA . GLY A 1 304 ? -0.405 16.288 1.800 1.00 80.38 304 GLY A CA 1
ATOM 2245 C C . GLY A 1 304 ? 0.127 14.992 2.418 1.00 80.38 304 GLY A C 1
ATOM 2246 O O . GLY A 1 304 ? -0.677 14.224 2.947 1.00 80.38 304 GLY A O 1
ATOM 2247 N N . ASP A 1 305 ? 1.445 14.773 2.434 1.00 88.19 305 ASP A N 1
ATOM 2248 C CA . ASP A 1 305 ? 2.044 13.655 3.171 1.00 88.19 305 ASP A CA 1
ATOM 2249 C C . ASP A 1 305 ? 2.027 13.913 4.681 1.00 88.19 305 ASP A C 1
ATOM 2251 O O . ASP A 1 305 ? 2.285 15.022 5.164 1.00 88.19 305 ASP A O 1
ATOM 2255 N N . ILE A 1 306 ? 1.751 12.857 5.442 1.00 93.38 306 ILE A N 1
ATOM 2256 C CA . ILE A 1 306 ? 2.005 12.789 6.878 1.00 93.38 306 ILE A CA 1
ATOM 2257 C C . ILE A 1 306 ? 3.273 11.958 7.063 1.00 93.38 306 ILE A C 1
ATOM 2259 O O . ILE A 1 306 ? 3.281 10.767 6.779 1.00 93.38 306 ILE A O 1
ATOM 2263 N N . VAL A 1 307 ? 4.349 12.561 7.551 1.00 92.50 307 VAL A N 1
ATOM 2264 C CA . VAL A 1 307 ? 5.556 11.827 7.941 1.00 92.50 307 VAL A CA 1
ATOM 2265 C C . VAL A 1 307 ? 5.327 11.220 9.321 1.00 92.50 307 VAL A C 1
ATOM 2267 O O . VAL A 1 307 ? 4.864 11.899 10.236 1.00 92.50 307 VAL A O 1
ATOM 2270 N N . CYS A 1 308 ? 5.640 9.939 9.469 1.00 92.44 308 CYS A N 1
ATOM 2271 C CA . CYS A 1 308 ? 5.486 9.178 10.701 1.00 92.44 308 CYS A CA 1
ATOM 2272 C C . CYS A 1 308 ? 6.853 8.706 11.208 1.00 92.44 308 CYS A C 1
ATOM 2274 O O . CYS A 1 308 ? 7.624 8.107 10.461 1.00 92.44 308 CYS A O 1
ATOM 2276 N N . LEU A 1 309 ? 7.122 8.915 12.496 1.00 91.81 309 LEU A N 1
ATOM 2277 C CA . LEU A 1 309 ? 8.328 8.461 13.188 1.00 91.81 309 LEU A CA 1
ATOM 2278 C C . LEU A 1 309 ? 7.919 7.531 14.340 1.00 91.81 309 LEU A C 1
ATOM 2280 O O . LEU A 1 309 ? 7.403 8.021 15.350 1.00 91.81 309 LEU A O 1
ATOM 2284 N N . PRO A 1 310 ? 8.104 6.205 14.211 1.00 91.25 310 PRO A N 1
ATOM 2285 C CA . PRO A 1 310 ? 7.673 5.241 15.222 1.00 91.25 310 PRO A CA 1
ATOM 2286 C C . PRO A 1 310 ? 8.223 5.554 16.622 1.00 91.25 310 PRO A C 1
ATOM 2288 O O . PRO A 1 310 ? 9.392 5.918 16.784 1.00 91.25 310 PRO A O 1
ATOM 2291 N N . ARG A 1 311 ? 7.396 5.412 17.669 1.00 83.69 311 ARG A N 1
ATOM 2292 C CA . ARG A 1 311 ? 7.813 5.723 19.050 1.00 83.69 311 ARG A CA 1
ATOM 2293 C C . ARG A 1 311 ? 8.723 4.663 19.688 1.00 83.69 311 ARG A C 1
ATOM 2295 O O . ARG A 1 311 ? 9.443 5.002 20.622 1.00 83.69 311 ARG A O 1
ATOM 2302 N N . GLY A 1 312 ? 8.756 3.436 19.169 1.00 66.56 312 GLY A N 1
ATOM 2303 C CA . GLY A 1 312 ? 9.679 2.377 19.596 1.00 66.56 312 GLY A CA 1
ATOM 2304 C C . GLY A 1 312 ? 10.929 2.293 18.712 1.00 66.56 312 GLY A C 1
ATOM 2305 O O . GLY A 1 312 ? 10.810 2.351 17.495 1.00 66.56 312 GLY A O 1
ATOM 2306 N N . GLY A 1 313 ? 12.109 2.135 19.326 1.00 49.56 313 GLY A N 1
ATOM 2307 C CA . GLY A 1 313 ? 13.375 1.849 18.633 1.00 49.56 313 GLY A CA 1
ATOM 2308 C C . GLY A 1 313 ? 14.406 2.984 18.669 1.00 49.56 313 GLY A C 1
ATOM 2309 O O . GLY A 1 313 ? 14.642 3.639 17.661 1.00 49.56 313 GLY A O 1
ATOM 2310 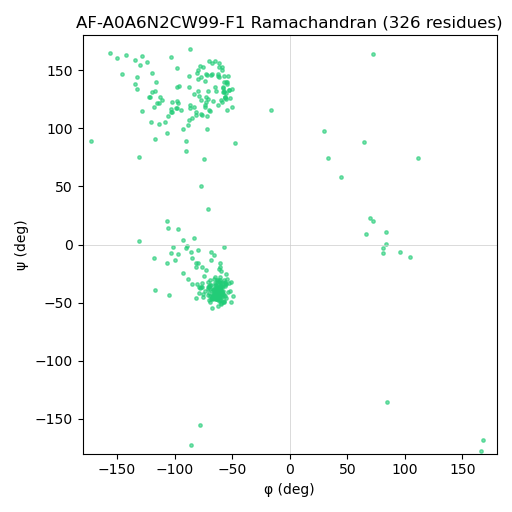N N . MET A 1 314 ? 15.063 3.197 19.816 1.00 40.25 314 MET A N 1
ATOM 2311 C CA . MET A 1 314 ? 16.389 3.847 19.861 1.00 40.25 314 MET A CA 1
ATOM 2312 C C . MET A 1 314 ? 17.544 2.828 19.819 1.00 40.25 314 MET A C 1
ATOM 2314 O O . MET A 1 314 ? 18.701 3.223 19.869 1.00 40.25 314 MET A O 1
ATOM 2318 N N . ASP A 1 315 ? 17.243 1.534 19.664 1.00 41.38 315 ASP A N 1
ATOM 2319 C 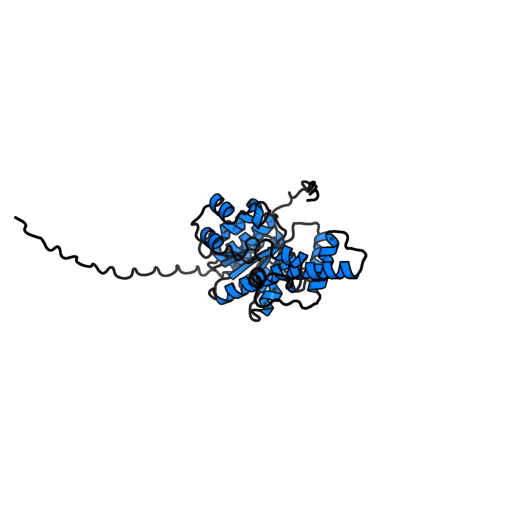CA . ASP A 1 315 ? 18.244 0.456 19.696 1.00 41.38 315 ASP A CA 1
ATOM 2320 C C . ASP A 1 315 ? 18.526 -0.139 18.304 1.00 41.38 315 ASP A C 1
ATOM 2322 O O . ASP A 1 315 ? 19.064 -1.237 18.173 1.00 41.38 315 ASP A O 1
ATOM 2326 N N . GLY A 1 316 ? 18.200 0.602 17.243 1.00 40.78 316 GLY A N 1
ATOM 2327 C CA . GLY A 1 316 ? 18.710 0.356 15.895 1.00 40.78 316 GLY A CA 1
ATOM 2328 C C . GLY A 1 316 ? 20.151 0.846 15.758 1.00 40.78 316 GLY A C 1
ATOM 2329 O O . GLY A 1 316 ? 20.457 1.600 14.837 1.00 40.78 316 GLY A O 1
ATOM 2330 N N . GLU A 1 317 ? 21.039 0.468 16.685 1.00 33.81 317 GLU A N 1
ATOM 2331 C CA . GLU A 1 317 ? 22.471 0.526 16.403 1.00 33.81 317 GLU A CA 1
ATOM 2332 C C . GLU A 1 317 ? 22.693 -0.220 15.091 1.00 33.81 317 GLU A C 1
ATOM 2334 O O . GLU A 1 317 ? 22.287 -1.374 14.944 1.00 33.81 317 GLU A O 1
ATOM 2339 N N . ALA A 1 318 ? 23.333 0.465 14.149 1.00 38.06 318 ALA A N 1
ATOM 2340 C CA . ALA A 1 318 ? 23.833 -0.073 12.903 1.00 38.06 318 ALA A CA 1
ATOM 2341 C C . ALA A 1 318 ? 24.618 -1.375 13.146 1.00 38.06 318 ALA A C 1
ATOM 2343 O O . ALA A 1 318 ? 25.839 -1.378 13.296 1.00 38.06 318 ALA A O 1
ATOM 2344 N N . ARG A 1 319 ? 23.930 -2.516 13.159 1.00 36.09 319 ARG A N 1
ATOM 2345 C CA . ARG A 1 319 ? 24.553 -3.832 13.054 1.00 36.09 319 ARG A CA 1
ATOM 2346 C C . ARG A 1 319 ? 24.622 -4.180 11.579 1.00 36.09 319 ARG A C 1
ATOM 2348 O O . ARG A 1 319 ? 23.762 -4.857 11.039 1.00 36.09 319 ARG A O 1
ATOM 2355 N N . GLY A 1 320 ? 25.655 -3.600 10.969 1.00 34.44 320 GLY A N 1
ATOM 2356 C CA . GLY A 1 320 ? 26.335 -4.001 9.742 1.00 34.44 320 GLY A CA 1
ATOM 2357 C C . GLY A 1 320 ? 25.516 -4.732 8.683 1.00 34.44 320 GLY A C 1
ATOM 2358 O O . GLY A 1 320 ? 25.492 -5.956 8.666 1.00 34.44 320 GLY A O 1
ATOM 2359 N N . ALA A 1 321 ? 25.036 -3.989 7.687 1.00 34.91 321 ALA A N 1
ATOM 2360 C CA . ALA A 1 321 ? 24.963 -4.512 6.326 1.00 34.91 321 ALA A CA 1
ATOM 2361 C C . ALA A 1 321 ? 26.390 -4.540 5.747 1.00 34.91 321 ALA A C 1
ATOM 2363 O O . ALA A 1 321 ? 26.800 -3.674 4.977 1.00 34.91 321 ALA A O 1
ATOM 2364 N N . GLY A 1 322 ? 27.184 -5.497 6.219 1.00 39.09 322 GLY A N 1
ATOM 2365 C CA . GLY A 1 322 ? 28.374 -5.967 5.530 1.00 39.09 322 GLY A CA 1
ATOM 2366 C C . GLY A 1 322 ? 28.055 -7.341 4.968 1.00 39.09 322 GLY A C 1
ATOM 2367 O O . GLY A 1 322 ? 28.125 -8.300 5.717 1.00 39.09 322 GLY A O 1
ATOM 2368 N N . GLU A 1 323 ? 27.666 -7.397 3.697 1.00 34.81 323 GLU A N 1
ATOM 2369 C CA . GLU A 1 323 ? 27.600 -8.585 2.827 1.00 34.81 323 GLU A CA 1
ATOM 2370 C C . GLU A 1 323 ? 27.259 -8.038 1.427 1.00 34.81 323 GLU A C 1
ATOM 2372 O O . GLU A 1 323 ? 26.141 -7.613 1.154 1.00 34.81 323 GLU A O 1
ATOM 2377 N N . ASP A 1 324 ? 28.254 -7.691 0.610 1.00 40.34 324 ASP A N 1
ATOM 2378 C CA . ASP A 1 324 ? 28.805 -8.588 -0.418 1.00 40.34 324 ASP A CA 1
ATOM 2379 C C . ASP A 1 324 ? 27.746 -9.524 -1.021 1.00 40.34 324 ASP A C 1
ATOM 2381 O O . ASP A 1 324 ? 27.703 -10.718 -0.738 1.00 40.34 324 ASP A O 1
ATOM 2385 N N . GLN A 1 325 ? 26.877 -8.976 -1.874 1.00 33.19 325 GLN A N 1
ATOM 2386 C CA . GLN A 1 325 ? 26.226 -9.789 -2.895 1.00 33.19 325 GLN A CA 1
ATOM 2387 C C . GLN A 1 325 ? 27.090 -9.759 -4.146 1.00 33.19 325 GLN A C 1
ATOM 2389 O O . GLN A 1 325 ? 26.959 -8.908 -5.027 1.00 33.19 325 GLN A O 1
ATOM 2394 N N . GLY A 1 326 ? 28.004 -10.725 -4.175 1.00 28.03 326 GLY A N 1
ATOM 2395 C CA . GLY A 1 326 ? 28.701 -11.134 -5.370 1.00 28.03 326 GLY A CA 1
ATOM 2396 C C . GLY A 1 326 ? 27.720 -11.405 -6.508 1.00 28.03 326 GLY A C 1
ATOM 2397 O O . GLY A 1 326 ? 26.713 -12.094 -6.364 1.00 28.03 326 GLY A O 1
ATOM 2398 N N . THR A 1 327 ? 28.085 -10.849 -7.654 1.00 35.25 327 THR A N 1
ATOM 2399 C CA . THR A 1 327 ? 27.783 -11.317 -9.002 1.00 35.25 327 THR A CA 1
ATOM 2400 C C . THR A 1 327 ? 27.308 -12.772 -9.073 1.00 35.25 327 THR A C 1
ATOM 2402 O O . THR A 1 327 ? 28.099 -13.695 -8.851 1.00 35.25 327 THR A O 1
ATOM 2405 N N . ARG A 1 328 ? 26.052 -12.959 -9.498 1.00 31.59 328 ARG A N 1
ATOM 2406 C CA . ARG A 1 328 ? 25.622 -13.960 -10.491 1.00 31.59 328 ARG A CA 1
ATOM 2407 C C . ARG A 1 328 ? 24.186 -13.738 -10.949 1.00 31.59 328 ARG A C 1
ATOM 2409 O O . ARG A 1 328 ? 23.306 -13.564 -10.085 1.00 31.59 328 ARG A O 1
#

Solvent-accessible surface area (backbone atoms only — not comparable to full-atom values): 18145 Å² total; per-residue (Å²): 135,83,87,83,83,85,82,82,83,80,84,79,83,78,73,85,76,79,76,76,74,79,78,80,74,73,92,63,62,46,52,58,53,26,14,58,44,42,55,68,38,34,50,38,26,34,10,64,76,59,44,77,48,53,35,56,62,52,21,54,49,55,70,67,22,46,34,41,38,39,9,32,58,90,72,39,40,47,50,31,46,38,56,20,45,55,55,44,25,36,41,77,47,72,36,34,34,35,38,32,29,51,70,33,26,42,93,44,34,72,60,35,44,36,45,21,72,61,76,44,58,71,70,56,44,43,57,75,60,38,39,66,80,62,57,62,56,66,61,80,30,47,43,58,35,58,54,48,19,43,37,84,60,34,31,39,40,30,22,19,49,56,90,61,52,39,59,49,19,44,74,52,32,75,87,59,46,52,78,73,62,49,67,70,50,56,96,72,74,88,81,76,82,51,74,39,51,54,53,52,46,56,54,52,62,74,75,54,87,72,61,87,51,65,69,62,30,51,52,50,47,52,17,50,46,52,20,52,47,44,42,31,38,23,30,14,46,43,50,47,56,46,63,74,73,45,61,98,72,50,30,35,42,33,44,38,50,29,80,42,47,43,65,62,71,24,25,64,51,48,28,35,70,75,41,74,85,64,44,65,42,39,34,35,38,44,80,75,68,60,70,70,58,45,51,57,51,24,75,68,35,26,82,77,33,32,36,32,31,41,66,60,70,92,76,74,66,87,77,67,96,78,72,89,80,74,92,128

Secondary structure (DSSP, 8-state):
-------------PPPP-PPPPPPPPSS-HHHHHHHHHHHHEEEEETTT-PEEPHHHHHHHHHH-SEEEEEE-TT-HHHHHHHHHHHHHHHHTT--EEEEEEEEEGGGHHHHHHHHTT-S-HHHHHHHTTHHHHT-S-GGGTHHHHHHTTSTTEEEEEEEPPTTHHHHHHHH-GGGS-HHHHTTS-S------SHHHHHHHHHHHTSSPPPSSHHHHHHHHHHHHHHHHHHHHHHHHHHHHHHHHS-TTPEEEEEEEHHHHSSSSSHHHHHHHH-TT--EEEEEE-----HHHHHHHHTTSPTTEEEEEESS-S--------------

Sequence (328 aa):
MALFAVAGLAASCAGPGAAAAPAAVPSGQPEEAIAAAMDGLAEFVAGESGATLGARDVAERIARARVIHVGELHGHPEIHAVQAGIVDAFLDAGVPVAVAVEMLPWTMQDHADLWARGEVDEEEFLTLVDWPRTWGHAFAAYRSLFVSARREGASLLAINAPPGLSRDVFRQGMDGLSPERRRLLPADVDRSDGPYREAVIAALGMHGHLPEDEDERAAIEARFFEAQLVWDETMAASIADALESLPGTVRIVVAAGAMHVAGGGGIPDRVARRVPSVQQVRIVCLPRMEAANLQAAVARAHPGDIVCLPRGGMDGEARGAGEDQGTR

Radius of gyration: 23.48 Å; Cα contacts (8 Å, |Δi|>4): 530; chains: 1; bounding box: 71×88×48 Å